Protein AF-A2SNB6-F1 (afdb_monomer_lite)

pLDDT: mean 83.66, std 16.93, range [36.84, 97.94]

Organism: Methylibium petroleiphilum (strain ATCC BAA-1232 / LMG 22953 / PM1) (NCBI:txid420662)

Secondary structure (DSSP, 8-state):
-------PPPPP--HHHH-GGGGSTTGGGGTTS-HHHHHHHHHHHHHHHHHHHHHHHHHHHTT-HHHHHHHHHHHHHHHHHHHHH-SSPPP----PPPS---SS-GGGGSGGGGGGGTS-HHHHHHHHHHHHHHHHHHHHHHHHHHHTT-HHHHHHHHHHHHHHHHHHHHHHHTSPPGGG---TT--

Radius of gyration: 18.9 Å; chains: 1; bounding box: 78×50×40 Å

Sequence (187 aa):
MNASIHSLPLRSSAPDVRNPLLKLASAPAFASLPEADRRQLRVLLDGVRRGAKAVADGLWRRGRVRKAAYWRACAVYAGHAARLAHPKPSPAAACALPLALSGPNPLLALPAAHLARDISPAAAAALAHLMLDLRQDAKRSSVKSWQTAKSPMASYWADVATYAGHCARFVRAGRPTAAERPARLAA

Structure (mmCIF, N/CA/C/O backbone):
data_AF-A2SNB6-F1
#
_entry.id   AF-A2SNB6-F1
#
loop_
_atom_site.group_PDB
_atom_site.id
_atom_site.type_symbol
_atom_site.label_atom_id
_atom_site.label_alt_id
_atom_site.label_comp_id
_atom_site.label_asym_id
_atom_site.label_entity_id
_atom_site.label_seq_id
_atom_site.pdbx_PDB_ins_code
_atom_site.Cartn_x
_atom_site.Cartn_y
_atom_site.Cartn_z
_atom_site.occupancy
_atom_site.B_iso_or_equiv
_atom_site.auth_seq_id
_atom_site.auth_comp_id
_atom_site.auth_asym_id
_atom_site.auth_atom_id
_atom_site.pdbx_PDB_model_num
ATOM 1 N N . MET A 1 1 ? 40.046 -36.200 1.563 1.00 38.41 1 MET A N 1
ATOM 2 C CA . MET A 1 1 ? 39.892 -34.768 1.229 1.00 38.41 1 MET A CA 1
ATOM 3 C C . MET A 1 1 ? 38.430 -34.403 1.457 1.00 38.41 1 MET A C 1
ATOM 5 O O . MET A 1 1 ? 37.611 -34.698 0.601 1.00 38.41 1 MET A O 1
ATOM 9 N N . ASN A 1 2 ? 38.081 -33.869 2.633 1.00 36.84 2 ASN A N 1
ATOM 10 C CA . ASN A 1 2 ? 36.697 -33.510 2.963 1.00 36.84 2 ASN A CA 1
ATOM 11 C C . ASN A 1 2 ? 36.507 -32.007 2.758 1.00 36.84 2 ASN A C 1
ATOM 13 O O . ASN A 1 2 ? 37.124 -31.204 3.453 1.00 36.84 2 ASN A O 1
ATOM 17 N N . ALA A 1 3 ? 35.677 -31.643 1.784 1.00 44.81 3 ALA A N 1
ATOM 18 C CA . ALA A 1 3 ? 35.281 -30.266 1.543 1.00 44.81 3 ALA A CA 1
ATOM 19 C C . ALA A 1 3 ? 34.310 -29.818 2.645 1.00 44.81 3 ALA A C 1
ATOM 21 O O . ALA A 1 3 ? 33.166 -30.269 2.709 1.00 44.81 3 ALA A O 1
ATOM 22 N N . SER A 1 4 ? 34.780 -28.934 3.523 1.00 53.34 4 SER A N 1
ATOM 23 C CA . SER A 1 4 ? 33.944 -28.214 4.478 1.00 53.34 4 SER A CA 1
ATOM 24 C C . SER A 1 4 ? 32.924 -27.366 3.719 1.00 53.34 4 SER A C 1
ATOM 26 O O . SER A 1 4 ? 33.283 -26.410 3.034 1.00 53.34 4 SER A O 1
ATOM 28 N N . ILE A 1 5 ? 31.641 -27.709 3.836 1.00 52.78 5 ILE A N 1
ATOM 29 C CA . ILE A 1 5 ? 30.543 -26.862 3.367 1.00 52.78 5 ILE A CA 1
ATOM 30 C C . ILE A 1 5 ? 30.575 -25.588 4.213 1.00 52.78 5 ILE A C 1
ATOM 32 O O . ILE A 1 5 ? 30.277 -25.617 5.407 1.00 52.78 5 ILE A O 1
ATOM 36 N N . HIS A 1 6 ? 30.975 -24.476 3.598 1.00 51.56 6 HIS A N 1
ATOM 37 C CA . HIS A 1 6 ? 30.906 -23.156 4.208 1.00 51.56 6 HIS A CA 1
ATOM 38 C C . HIS A 1 6 ? 29.488 -22.901 4.728 1.00 51.56 6 HIS A C 1
ATOM 40 O O . HIS A 1 6 ? 28.503 -23.015 3.995 1.00 51.56 6 HIS A O 1
ATOM 46 N N . SER A 1 7 ? 29.404 -22.546 6.006 1.00 55.16 7 SER A N 1
ATOM 47 C CA . SER A 1 7 ? 28.211 -22.022 6.653 1.00 55.16 7 SER A CA 1
ATOM 48 C C . SER A 1 7 ? 27.655 -20.859 5.829 1.00 55.16 7 SER A C 1
ATOM 50 O O . SER A 1 7 ? 28.218 -19.765 5.797 1.00 55.16 7 SER A O 1
ATOM 52 N N . LEU A 1 8 ? 26.542 -21.087 5.127 1.00 58.19 8 LEU A N 1
ATOM 53 C CA . LEU A 1 8 ? 25.804 -19.998 4.494 1.00 58.19 8 LEU A CA 1
ATOM 54 C C . LEU A 1 8 ? 25.400 -19.009 5.600 1.00 58.19 8 LEU A C 1
ATOM 56 O O . LEU A 1 8 ? 24.856 -19.449 6.618 1.00 58.19 8 LEU A O 1
ATOM 60 N N . PRO A 1 9 ? 25.650 -17.696 5.441 1.00 54.69 9 PRO A N 1
ATOM 61 C CA . PRO A 1 9 ? 25.284 -16.724 6.458 1.00 54.69 9 PRO A CA 1
ATOM 62 C C . PRO A 1 9 ? 23.786 -16.841 6.743 1.00 54.69 9 PRO A C 1
ATOM 64 O O . PRO A 1 9 ? 22.964 -16.829 5.819 1.00 54.69 9 PRO A O 1
ATOM 67 N N . LEU A 1 10 ? 23.438 -16.978 8.028 1.00 54.41 10 LEU A N 1
ATOM 68 C CA . LEU A 1 10 ? 22.055 -16.948 8.495 1.00 54.41 10 LEU A CA 1
ATOM 69 C C . LEU A 1 10 ? 21.381 -15.729 7.850 1.00 54.41 10 LEU A C 1
ATOM 71 O O . LEU A 1 10 ? 21.836 -14.598 8.036 1.00 54.41 10 LEU A O 1
ATOM 75 N N . ARG A 1 11 ? 20.319 -15.939 7.060 1.00 53.06 11 ARG A N 1
ATOM 76 C CA . ARG A 1 11 ? 19.531 -14.823 6.515 1.00 53.06 11 ARG A CA 1
ATOM 77 C C . ARG A 1 11 ? 19.152 -13.918 7.686 1.00 53.06 11 ARG A C 1
ATOM 79 O O . ARG A 1 11 ? 18.537 -14.405 8.634 1.00 53.06 11 ARG A O 1
ATOM 86 N N . SER A 1 12 ? 19.530 -12.640 7.612 1.00 53.97 12 SER A N 1
ATOM 87 C CA . SER A 1 12 ? 19.285 -11.670 8.683 1.00 53.97 12 SER A CA 1
ATOM 88 C C . SER A 1 12 ? 17.840 -11.774 9.184 1.00 53.97 12 SER A C 1
ATOM 90 O O . SER A 1 12 ? 16.882 -11.666 8.414 1.00 53.97 12 SER A O 1
ATOM 92 N N . SER A 1 13 ? 17.694 -12.056 10.478 1.00 58.91 13 SER A N 1
ATOM 93 C CA . SER A 1 13 ? 16.413 -12.241 11.163 1.00 58.91 13 SER A CA 1
ATOM 94 C C . SER A 1 13 ? 15.818 -10.925 11.669 1.00 58.91 13 SER A C 1
ATOM 96 O O . SER A 1 13 ? 14.755 -10.953 12.294 1.00 58.91 13 SER A O 1
ATOM 98 N N . ALA A 1 14 ? 16.472 -9.793 11.385 1.00 60.75 14 ALA A N 1
ATOM 99 C CA . ALA A 1 14 ? 16.091 -8.493 11.909 1.00 60.75 14 ALA A CA 1
ATOM 100 C C . ALA A 1 14 ? 14.632 -8.136 11.525 1.00 60.75 14 ALA A C 1
ATOM 102 O O . ALA A 1 14 ? 14.209 -8.365 10.381 1.00 60.75 14 ALA A O 1
ATOM 103 N N . PRO A 1 15 ? 13.818 -7.613 12.463 1.00 63.31 15 PRO A N 1
ATOM 104 C CA . PRO A 1 15 ? 12.400 -7.337 12.221 1.00 63.31 15 PRO A CA 1
ATOM 105 C C . PRO A 1 15 ? 12.139 -6.407 11.030 1.00 63.31 15 PRO A C 1
ATOM 107 O O . PRO A 1 15 ? 11.189 -6.614 10.274 1.00 63.31 15 PRO A O 1
ATOM 110 N N . ASP A 1 16 ? 13.009 -5.423 10.821 1.00 70.88 16 ASP A N 1
ATOM 111 C CA . ASP A 1 16 ? 12.964 -4.447 9.731 1.00 70.88 16 ASP A CA 1
ATOM 112 C C . ASP A 1 16 ? 13.332 -5.055 8.366 1.00 70.88 16 ASP A C 1
ATOM 114 O O . ASP A 1 16 ? 12.834 -4.612 7.330 1.00 70.88 16 ASP A O 1
ATOM 118 N N . VAL A 1 17 ? 14.147 -6.114 8.354 1.00 76.88 17 VAL A N 1
ATOM 119 C CA . VAL A 1 17 ? 14.425 -6.921 7.155 1.00 76.88 17 VAL A CA 1
ATOM 120 C C . VAL A 1 17 ? 13.186 -7.732 6.762 1.00 76.88 17 VAL A C 1
ATOM 122 O O . VAL A 1 17 ? 12.884 -7.879 5.578 1.00 76.88 17 VAL A O 1
ATOM 125 N N . ARG A 1 18 ? 12.410 -8.214 7.744 1.00 78.88 18 ARG A N 1
ATOM 126 C CA . ARG A 1 18 ? 11.147 -8.945 7.507 1.00 78.88 18 ARG A CA 1
ATOM 127 C C . ARG A 1 18 ? 9.974 -8.022 7.172 1.00 78.88 18 ARG A C 1
ATOM 129 O O . ARG A 1 18 ? 9.040 -8.436 6.475 1.00 78.88 18 ARG A O 1
ATOM 136 N N . ASN A 1 19 ? 9.985 -6.791 7.676 1.00 89.38 19 ASN A N 1
ATOM 137 C CA . ASN A 1 19 ? 8.983 -5.781 7.381 1.00 89.38 19 ASN A CA 1
ATOM 138 C C . ASN A 1 19 ? 9.627 -4.406 7.135 1.00 89.38 19 ASN A C 1
ATOM 140 O O . ASN A 1 19 ? 9.818 -3.653 8.091 1.00 89.38 19 ASN A O 1
ATOM 144 N N . PRO A 1 20 ? 9.883 -4.029 5.867 1.00 91.56 20 PRO A N 1
ATOM 145 C CA . PRO A 1 20 ? 10.554 -2.771 5.551 1.00 91.56 20 PRO A CA 1
ATOM 146 C C . PRO A 1 20 ? 9.742 -1.539 5.966 1.00 91.56 20 PRO A C 1
ATOM 148 O O . PRO A 1 20 ? 10.308 -0.461 6.113 1.00 91.56 20 PRO A O 1
ATOM 151 N N . LEU A 1 21 ? 8.433 -1.684 6.204 1.00 94.50 21 LEU A N 1
ATOM 152 C CA . LEU A 1 21 ? 7.591 -0.578 6.658 1.00 94.50 21 LEU A CA 1
ATOM 153 C C . LEU A 1 21 ? 7.928 -0.110 8.073 1.00 94.50 21 LEU A C 1
ATOM 155 O O . LEU A 1 21 ? 7.619 1.026 8.397 1.00 94.50 21 LEU A O 1
ATOM 159 N N . LEU A 1 22 ? 8.595 -0.935 8.890 1.00 93.81 22 LEU A N 1
ATOM 160 C CA . LEU A 1 22 ? 9.043 -0.538 10.231 1.00 93.81 22 LEU A CA 1
ATOM 161 C C . LEU A 1 22 ? 10.079 0.597 10.207 1.00 93.81 22 LEU A C 1
ATOM 163 O O . LEU A 1 22 ? 10.277 1.248 11.224 1.00 93.81 22 LEU A O 1
ATOM 167 N N . LYS A 1 23 ? 10.725 0.846 9.060 1.00 92.38 23 LYS A N 1
ATOM 168 C CA . LYS A 1 23 ? 11.706 1.930 8.881 1.00 92.38 23 LYS A CA 1
ATOM 169 C C . LYS A 1 23 ? 11.060 3.291 8.624 1.00 92.38 23 LYS A C 1
ATOM 171 O O . LYS A 1 23 ? 11.760 4.298 8.596 1.00 92.38 23 LYS A O 1
ATOM 176 N N . LEU A 1 24 ? 9.755 3.322 8.359 1.00 94.88 24 LEU A N 1
ATOM 177 C CA . LEU A 1 24 ? 9.045 4.551 8.026 1.00 94.88 24 LEU A CA 1
ATOM 178 C C . LEU A 1 24 ? 8.714 5.331 9.300 1.00 94.88 24 LEU A C 1
ATOM 180 O O . LEU A 1 24 ? 8.298 4.745 10.298 1.00 94.88 24 LEU A O 1
ATOM 184 N N . ALA A 1 25 ? 8.840 6.657 9.239 1.00 94.38 25 ALA A N 1
ATOM 185 C CA . ALA A 1 25 ? 8.607 7.546 10.379 1.00 94.38 25 ALA A CA 1
ATOM 186 C C . ALA A 1 25 ? 7.178 7.440 10.944 1.00 94.38 25 ALA A C 1
ATOM 188 O O . ALA A 1 25 ? 6.973 7.575 12.144 1.00 94.38 25 ALA A O 1
ATOM 189 N N . SER A 1 26 ? 6.195 7.149 10.092 1.00 94.19 26 SER A N 1
ATOM 190 C CA . SER A 1 26 ? 4.792 6.929 10.470 1.00 94.19 26 SER A CA 1
ATOM 191 C C . SER A 1 26 ? 4.476 5.538 11.030 1.00 94.19 26 SER A C 1
ATOM 193 O O . SER A 1 26 ? 3.364 5.325 11.513 1.00 94.19 26 SER A O 1
ATOM 195 N N . ALA A 1 27 ? 5.407 4.578 11.001 1.00 94.31 27 ALA A N 1
ATOM 196 C CA . ALA A 1 27 ? 5.150 3.224 11.494 1.00 94.31 27 ALA A CA 1
ATOM 197 C C . ALA A 1 27 ? 4.738 3.158 12.982 1.00 94.31 27 ALA A C 1
ATOM 199 O O . ALA A 1 27 ? 3.793 2.422 13.284 1.00 94.31 27 ALA A O 1
ATOM 200 N N . PRO A 1 28 ? 5.345 3.936 13.907 1.00 94.75 28 PRO A N 1
ATOM 201 C CA . PRO A 1 28 ? 4.962 3.933 15.320 1.00 94.75 28 PRO A CA 1
ATOM 202 C C . PRO A 1 28 ? 3.507 4.342 15.576 1.00 94.75 28 PRO A C 1
ATOM 204 O O . PRO A 1 28 ? 2.918 3.881 16.550 1.00 94.75 28 PRO A O 1
ATOM 207 N N . ALA A 1 29 ? 2.887 5.129 14.686 1.00 93.56 29 ALA A N 1
ATOM 208 C CA . ALA A 1 29 ? 1.505 5.589 14.851 1.00 93.56 29 ALA A CA 1
ATOM 209 C C . ALA A 1 29 ? 0.493 4.434 14.935 1.00 93.56 29 ALA A C 1
ATOM 211 O O . ALA A 1 29 ? -0.570 4.583 15.532 1.00 93.56 29 ALA A O 1
ATOM 212 N N . PHE A 1 30 ? 0.823 3.266 14.373 1.00 94.56 30 PHE A N 1
ATOM 213 C CA . PHE A 1 30 ? -0.032 2.087 14.468 1.00 94.56 30 PHE A CA 1
ATOM 214 C C . PHE A 1 30 ? -0.099 1.539 15.891 1.00 94.56 30 PHE A C 1
ATOM 216 O O . PHE A 1 30 ? -1.159 1.072 16.286 1.00 94.56 30 PHE A O 1
ATOM 223 N N . ALA A 1 31 ? 0.980 1.624 16.674 1.00 92.06 31 ALA A N 1
ATOM 224 C CA . ALA A 1 31 ? 0.989 1.142 18.056 1.00 92.06 31 ALA A CA 1
ATOM 225 C C . ALA A 1 31 ? 0.028 1.939 18.957 1.00 92.06 31 ALA A C 1
ATOM 227 O O . ALA A 1 31 ? -0.503 1.391 19.918 1.00 92.06 31 ALA A O 1
ATOM 228 N N . SER A 1 32 ? -0.234 3.201 18.610 1.00 93.38 32 SER A N 1
ATOM 229 C CA . SER A 1 32 ? -1.163 4.086 19.320 1.00 93.38 32 SER A CA 1
ATOM 230 C C . SER A 1 32 ? -2.632 3.884 18.935 1.00 93.38 32 SER A C 1
ATOM 232 O O . SER A 1 32 ? -3.508 4.480 19.558 1.00 93.38 32 SER A O 1
ATOM 234 N N . LEU A 1 33 ? -2.929 3.073 17.914 1.00 95.44 33 LEU A N 1
ATOM 235 C CA . LEU A 1 33 ? -4.306 2.800 17.509 1.00 95.44 33 LEU A CA 1
ATOM 236 C C . LEU A 1 33 ? -4.991 1.820 18.479 1.00 95.44 33 LEU A C 1
ATOM 238 O O . LEU A 1 33 ? -4.360 0.841 18.911 1.00 95.44 33 LEU A O 1
ATOM 242 N N . PRO A 1 34 ? -6.303 1.999 18.737 1.00 96.44 34 PRO A N 1
ATOM 243 C CA . PRO A 1 34 ? -7.108 1.012 19.445 1.00 96.44 34 PRO A CA 1
ATOM 244 C C . PRO A 1 34 ? -6.956 -0.392 18.845 1.00 96.44 34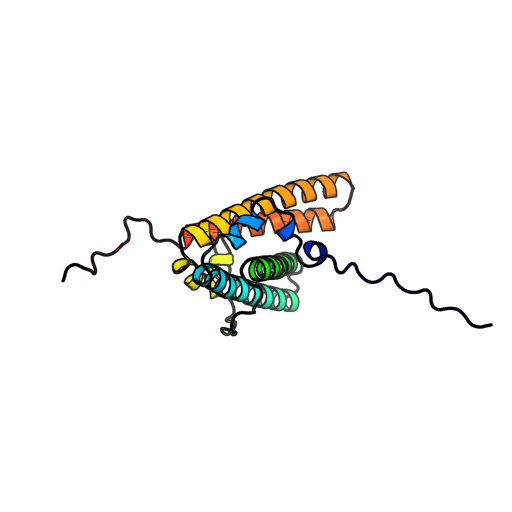 PRO A C 1
ATOM 246 O O . PRO A 1 34 ? -6.828 -0.568 17.632 1.00 96.44 34 PRO A O 1
ATOM 249 N N . GLU A 1 35 ? -7.002 -1.422 19.691 1.00 94.38 35 GLU A N 1
ATOM 250 C CA . GLU A 1 35 ? -6.882 -2.824 19.258 1.00 94.38 35 GLU A CA 1
ATOM 251 C C . GLU A 1 35 ? -7.935 -3.193 18.194 1.00 94.38 35 GLU A C 1
ATOM 253 O O . GLU A 1 35 ? -7.618 -3.883 17.222 1.00 94.38 35 GLU A O 1
ATOM 258 N N . ALA A 1 36 ? -9.168 -2.697 18.341 1.00 92.88 36 ALA A N 1
AT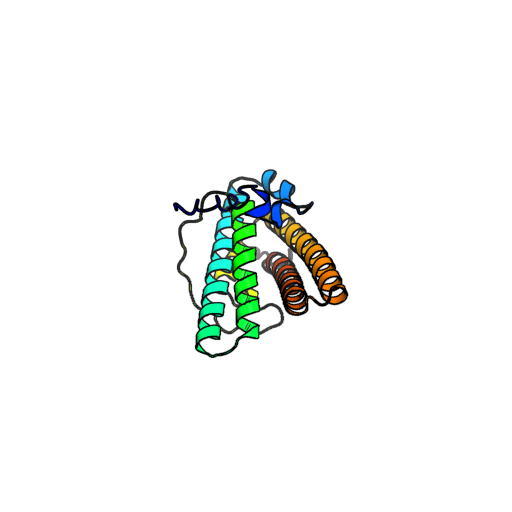OM 259 C CA . ALA A 1 36 ? -10.242 -2.898 17.368 1.00 92.88 36 ALA A CA 1
ATOM 260 C C . ALA A 1 36 ? -9.880 -2.321 15.986 1.00 92.88 36 ALA A C 1
ATOM 262 O O . ALA A 1 36 ? -9.960 -3.030 14.982 1.00 92.88 36 ALA A O 1
ATOM 263 N N . ASP A 1 37 ? -9.373 -1.088 15.948 1.00 94.50 37 ASP A N 1
ATOM 264 C CA . ASP A 1 37 ? -8.934 -0.402 14.728 1.00 94.50 37 ASP A CA 1
ATOM 265 C C . ASP A 1 37 ? -7.775 -1.137 14.047 1.00 94.50 37 ASP A C 1
ATOM 267 O O . ASP A 1 37 ? -7.781 -1.365 12.833 1.00 94.50 37 ASP A O 1
ATOM 271 N N . ARG A 1 38 ? -6.789 -1.580 14.836 1.00 95.56 38 ARG A N 1
ATOM 272 C CA . ARG A 1 38 ? -5.664 -2.388 14.350 1.00 95.56 38 ARG A CA 1
ATOM 273 C C . ARG A 1 38 ? -6.129 -3.693 13.707 1.00 95.56 38 ARG A C 1
ATOM 275 O O . ARG A 1 38 ? -5.639 -4.069 12.637 1.00 95.56 38 ARG A O 1
ATOM 282 N N . ARG A 1 39 ? -7.102 -4.377 14.314 1.00 93.62 39 ARG A N 1
ATOM 283 C CA . ARG A 1 39 ? -7.702 -5.601 13.757 1.00 93.62 39 ARG A CA 1
ATOM 284 C C . ARG A 1 39 ? -8.513 -5.332 12.502 1.00 93.62 39 ARG A C 1
ATOM 286 O O . ARG A 1 39 ? -8.442 -6.115 11.558 1.00 93.62 39 ARG A O 1
ATOM 293 N N . GLN A 1 40 ? -9.240 -4.227 12.452 1.00 92.12 40 GLN A N 1
ATOM 294 C CA . GLN A 1 40 ? -10.013 -3.868 11.274 1.00 92.12 40 GLN A CA 1
ATOM 295 C C . GLN A 1 40 ? -9.107 -3.542 10.080 1.00 92.12 40 GLN A C 1
ATOM 297 O O . GLN A 1 40 ? -9.310 -4.069 8.982 1.00 92.12 40 GLN A O 1
ATOM 302 N N . LEU A 1 41 ? -8.031 -2.779 10.306 1.00 93.62 41 LEU A N 1
ATOM 303 C CA . LEU A 1 41 ? -6.989 -2.556 9.300 1.00 93.62 41 LEU A CA 1
ATOM 304 C C . LEU A 1 41 ? -6.360 -3.871 8.845 1.00 93.62 41 LEU A C 1
ATOM 306 O O . LEU A 1 41 ? -6.130 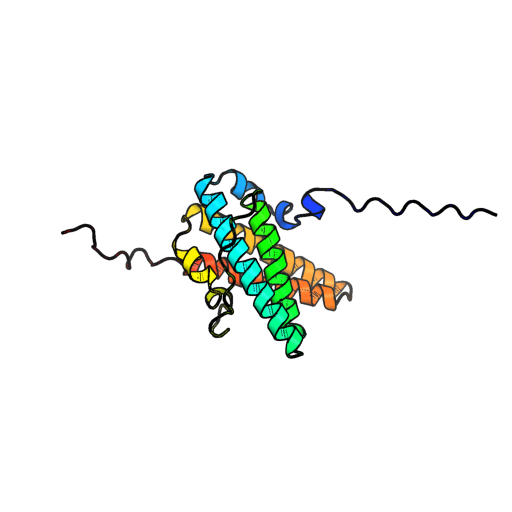-4.064 7.651 1.00 93.62 41 LEU A O 1
ATOM 310 N N . ARG A 1 42 ? -6.118 -4.803 9.771 1.00 94.31 42 ARG A N 1
ATOM 311 C CA . ARG A 1 42 ? -5.601 -6.131 9.437 1.00 94.31 42 ARG A CA 1
ATOM 312 C C . ARG A 1 42 ? -6.518 -6.881 8.477 1.00 94.31 42 ARG A C 1
ATOM 314 O O . ARG A 1 42 ? -6.021 -7.420 7.490 1.00 94.31 42 ARG A O 1
ATOM 321 N N . VAL A 1 43 ? -7.823 -6.911 8.750 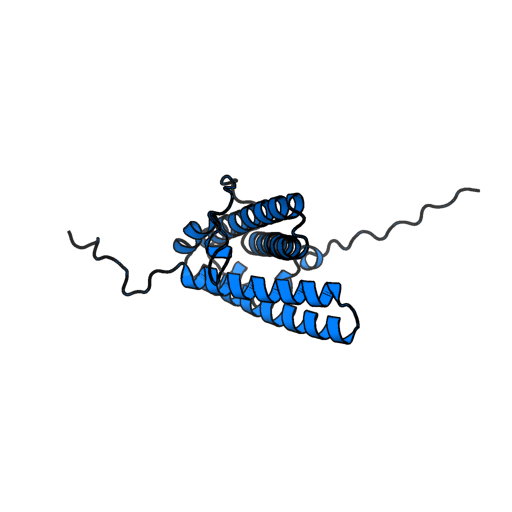1.00 92.19 43 VAL A N 1
ATOM 322 C CA . VAL A 1 43 ? -8.830 -7.569 7.899 1.00 92.19 43 VAL A CA 1
ATOM 323 C C . VAL A 1 43 ? -8.833 -6.944 6.501 1.00 92.19 43 VAL A C 1
ATOM 325 O O . VAL A 1 43 ? -8.698 -7.662 5.507 1.00 92.19 43 VAL A O 1
ATOM 328 N N . LEU A 1 44 ? -8.904 -5.610 6.422 1.00 91.94 44 LEU A N 1
ATOM 329 C CA . LEU A 1 44 ? -8.874 -4.862 5.164 1.00 91.94 44 LEU A CA 1
ATOM 330 C C . LEU A 1 44 ? -7.611 -5.176 4.347 1.00 91.94 44 LEU A C 1
ATOM 332 O O . LEU A 1 44 ? -7.697 -5.543 3.174 1.00 91.94 44 LEU A O 1
ATOM 336 N N . LEU A 1 45 ? -6.433 -5.056 4.961 1.00 94.00 45 LEU A N 1
ATOM 337 C CA . LEU A 1 45 ? -5.144 -5.219 4.287 1.00 94.00 45 LEU A CA 1
ATOM 338 C C . LEU A 1 45 ? -4.884 -6.671 3.868 1.00 94.00 45 LEU A C 1
ATOM 340 O O . LEU A 1 45 ? -4.326 -6.907 2.795 1.00 94.00 45 LEU A O 1
ATOM 344 N N . ASP A 1 46 ? -5.330 -7.653 4.656 1.00 92.81 46 ASP A N 1
ATOM 345 C CA . ASP A 1 46 ? -5.309 -9.061 4.249 1.00 92.81 46 ASP A CA 1
ATOM 346 C C . ASP A 1 46 ? -6.259 -9.315 3.061 1.00 92.81 46 ASP A C 1
ATOM 348 O O . ASP A 1 46 ? -5.908 -10.066 2.145 1.00 92.81 46 ASP A O 1
ATOM 352 N N . GLY A 1 47 ? -7.422 -8.655 3.025 1.00 90.44 47 GLY A N 1
ATOM 353 C CA . GLY A 1 47 ? -8.336 -8.669 1.882 1.00 90.44 47 GLY A CA 1
ATOM 354 C C . GLY A 1 47 ? -7.701 -8.089 0.613 1.00 90.44 47 GLY A C 1
ATOM 355 O O . GLY A 1 47 ? -7.699 -8.744 -0.432 1.00 90.44 47 GLY A O 1
ATOM 356 N N . VAL A 1 48 ? -7.079 -6.907 0.713 1.00 91.25 48 VAL A N 1
ATOM 357 C CA . VAL A 1 48 ? -6.334 -6.274 -0.392 1.00 91.25 48 VAL A CA 1
ATOM 358 C C . VAL A 1 48 ? -5.195 -7.176 -0.862 1.00 91.25 48 VAL A C 1
ATOM 360 O O . VAL A 1 48 ? -5.050 -7.403 -2.062 1.00 91.25 48 VAL A O 1
ATOM 363 N N . ARG A 1 49 ? -4.418 -7.755 0.063 1.00 93.25 49 ARG A N 1
ATOM 364 C CA . ARG A 1 49 ? -3.335 -8.695 -0.254 1.00 93.25 49 ARG A CA 1
ATOM 365 C C . ARG A 1 49 ? -3.835 -9.888 -1.065 1.00 93.25 49 ARG A C 1
ATOM 367 O O . ARG A 1 49 ? -3.201 -10.248 -2.059 1.00 93.25 49 ARG A O 1
ATOM 374 N N . ARG A 1 50 ? -4.925 -10.530 -0.630 1.00 90.69 50 ARG A N 1
ATOM 375 C CA . ARG A 1 50 ? -5.493 -11.700 -1.318 1.00 90.69 50 ARG A CA 1
ATOM 376 C C . ARG A 1 50 ? -6.012 -11.322 -2.703 1.00 90.69 50 ARG A C 1
ATOM 378 O O . ARG A 1 50 ? -5.604 -11.952 -3.676 1.00 90.69 50 ARG A O 1
ATOM 385 N N . GLY A 1 51 ? -6.805 -10.254 -2.800 1.00 90.25 51 GLY A N 1
ATOM 386 C CA . GLY A 1 51 ? -7.333 -9.762 -4.074 1.00 90.25 51 GLY A CA 1
ATOM 387 C C . GLY A 1 51 ? -6.222 -9.402 -5.062 1.00 90.25 51 GLY A C 1
ATOM 388 O O . GLY A 1 51 ? -6.208 -9.891 -6.190 1.00 90.25 51 GLY A O 1
ATOM 389 N N . ALA A 1 52 ? -5.225 -8.638 -4.615 1.00 91.81 52 ALA A N 1
ATOM 390 C CA . ALA A 1 52 ? -4.066 -8.276 -5.426 1.00 91.81 52 ALA A CA 1
ATOM 391 C C . ALA A 1 52 ? -3.273 -9.506 -5.896 1.00 91.81 52 ALA A C 1
ATOM 393 O O . ALA A 1 52 ? -2.869 -9.576 -7.057 1.00 91.81 52 ALA A O 1
ATOM 394 N N . LYS A 1 53 ? -3.089 -10.511 -5.026 1.00 92.88 53 LYS A N 1
ATOM 395 C CA . LYS A 1 53 ? -2.450 -11.774 -5.412 1.00 92.88 53 LYS A CA 1
ATOM 396 C C . LYS A 1 53 ? -3.264 -12.514 -6.478 1.00 92.88 53 LYS A C 1
ATOM 398 O O . LYS A 1 53 ? -2.676 -12.950 -7.461 1.00 92.88 53 LYS A O 1
ATOM 403 N N . ALA A 1 54 ? -4.579 -12.637 -6.310 1.00 91.62 54 ALA A N 1
ATOM 404 C CA . ALA A 1 54 ? -5.434 -13.333 -7.271 1.00 91.62 54 ALA A CA 1
ATOM 405 C C . ALA A 1 54 ? -5.409 -12.661 -8.655 1.00 91.62 54 ALA A C 1
ATOM 407 O O . ALA A 1 54 ? -5.311 -13.341 -9.679 1.00 91.62 54 ALA A O 1
ATOM 408 N N . VAL A 1 55 ? -5.414 -11.323 -8.692 1.00 90.25 55 VAL A N 1
ATOM 409 C CA . VAL A 1 55 ? -5.220 -10.552 -9.928 1.00 90.25 55 VAL A CA 1
ATOM 410 C C . VAL A 1 55 ? -3.865 -10.833 -10.553 1.00 90.25 55 VAL A C 1
ATOM 412 O O . VAL A 1 55 ? -3.786 -11.060 -11.763 1.00 90.25 55 VAL A O 1
ATOM 415 N N . ALA A 1 56 ? -2.806 -10.812 -9.741 1.00 92.69 56 ALA A N 1
ATOM 416 C CA . ALA A 1 56 ? -1.459 -11.059 -10.223 1.00 92.69 56 ALA A CA 1
ATOM 417 C C . ALA A 1 56 ? -1.364 -12.444 -10.889 1.00 92.69 56 ALA A C 1
ATOM 419 O O . ALA A 1 56 ? -0.945 -12.561 -12.038 1.00 92.69 56 ALA A O 1
ATOM 420 N N . ASP A 1 57 ? -1.857 -13.478 -10.206 1.00 92.44 57 ASP A N 1
ATOM 421 C CA . ASP A 1 57 ? -1.850 -14.854 -10.706 1.00 92.44 57 ASP A CA 1
ATOM 422 C C . ASP A 1 57 ? -2.668 -14.986 -12.011 1.00 92.44 57 ASP A C 1
ATOM 424 O O . ASP A 1 57 ? -2.257 -15.672 -12.947 1.00 92.44 57 ASP A O 1
ATOM 428 N N . GLY A 1 58 ? -3.809 -14.295 -12.117 1.00 91.06 58 GLY A N 1
ATOM 429 C CA . GLY A 1 58 ? -4.622 -14.273 -13.338 1.00 91.06 58 GLY A CA 1
ATOM 430 C C . GLY A 1 58 ? -3.937 -13.593 -14.528 1.00 91.06 58 GLY A C 1
ATOM 431 O O . GLY A 1 58 ? -4.059 -14.051 -15.662 1.00 91.06 58 GLY A O 1
ATOM 432 N N . LEU A 1 59 ? -3.196 -12.513 -14.286 1.00 91.94 59 LEU A N 1
ATOM 433 C CA . LEU A 1 59 ? -2.434 -11.802 -15.314 1.00 91.94 59 LEU A CA 1
ATOM 434 C C . LEU A 1 59 ? -1.173 -12.575 -15.743 1.00 91.94 59 LEU A C 1
ATOM 436 O O . LEU A 1 59 ? -0.824 -12.506 -16.920 1.00 91.94 59 LEU A O 1
ATOM 440 N N . TRP A 1 60 ? -0.543 -13.349 -14.847 1.00 93.00 60 TRP A N 1
ATOM 441 C CA . TRP A 1 60 ? 0.516 -14.320 -15.183 1.00 93.00 60 TRP A CA 1
ATOM 442 C C . TRP A 1 60 ? 0.053 -15.354 -16.184 1.00 93.00 60 TRP A C 1
ATOM 444 O O . TRP A 1 60 ? 0.670 -15.492 -17.237 1.00 93.00 60 TRP A O 1
ATOM 454 N N . ARG A 1 61 ? -1.086 -15.995 -15.920 1.00 93.88 61 ARG A N 1
ATOM 455 C CA . ARG A 1 61 ? -1.659 -16.982 -16.845 1.00 93.88 61 ARG A CA 1
ATOM 456 C C . ARG A 1 61 ? -1.967 -16.409 -18.233 1.00 93.88 61 ARG A C 1
ATOM 458 O O . ARG A 1 61 ? -2.014 -17.154 -19.197 1.00 93.88 61 ARG A O 1
ATOM 465 N N . ARG A 1 62 ? -2.166 -15.091 -18.339 1.00 93.44 62 ARG A N 1
ATOM 466 C CA . ARG A 1 62 ? -2.473 -14.374 -19.591 1.00 93.44 62 ARG A CA 1
ATOM 467 C C . ARG A 1 62 ? -1.250 -13.693 -20.223 1.00 93.44 62 ARG A C 1
ATOM 469 O O . ARG A 1 62 ? -1.425 -12.827 -21.075 1.00 93.44 62 ARG A O 1
ATOM 476 N N . GLY A 1 63 ? -0.034 -13.975 -19.748 1.00 93.25 63 GLY A N 1
ATOM 477 C CA . GLY A 1 63 ? 1.201 -13.379 -20.278 1.00 93.25 63 GLY A CA 1
ATOM 478 C C . GLY A 1 63 ? 1.353 -11.869 -20.033 1.00 93.25 63 GLY A C 1
ATOM 479 O O . GLY A 1 63 ? 2.195 -11.215 -20.643 1.00 93.25 63 GLY A O 1
ATOM 480 N N . ARG A 1 64 ? 0.560 -11.262 -19.137 1.00 92.62 64 ARG A N 1
ATOM 481 C CA . ARG A 1 64 ? 0.572 -9.806 -18.890 1.00 92.62 64 ARG A CA 1
ATOM 482 C C . ARG A 1 64 ? 1.621 -9.427 -17.837 1.00 92.62 64 ARG A C 1
ATOM 484 O O . ARG A 1 64 ? 1.279 -8.948 -16.752 1.00 92.62 64 ARG A O 1
ATOM 491 N N . VAL A 1 65 ? 2.898 -9.616 -18.191 1.00 91.31 65 VAL A N 1
ATOM 492 C CA . VAL A 1 65 ? 4.051 -9.627 -17.263 1.00 91.31 65 VAL A CA 1
ATOM 493 C C . VAL A 1 65 ? 4.238 -8.324 -16.453 1.00 91.31 65 VAL A C 1
ATOM 495 O O . VAL A 1 65 ? 4.427 -8.334 -15.242 1.00 91.31 65 VAL A O 1
ATOM 498 N N . ARG A 1 66 ? 4.134 -7.143 -17.064 1.00 89.94 66 ARG A N 1
ATOM 499 C CA . ARG A 1 66 ? 4.324 -5.900 -16.284 1.00 89.94 66 ARG A CA 1
ATOM 500 C C . ARG A 1 66 ? 3.185 -5.641 -15.296 1.00 89.94 66 ARG A C 1
ATOM 502 O O . ARG A 1 66 ? 3.418 -5.329 -14.133 1.00 89.94 66 ARG A O 1
ATOM 509 N N . LYS A 1 67 ? 1.936 -5.840 -15.733 1.00 90.38 67 LYS A N 1
ATOM 510 C CA . LYS A 1 67 ? 0.761 -5.571 -14.889 1.00 90.38 67 LYS A CA 1
ATOM 511 C C . LYS A 1 67 ? 0.711 -6.491 -13.677 1.00 90.38 67 LYS A C 1
ATOM 513 O O . LYS A 1 67 ? 0.334 -6.038 -12.602 1.00 90.38 67 LYS A O 1
ATOM 518 N N . ALA A 1 68 ? 1.075 -7.762 -13.813 1.00 92.44 68 ALA A N 1
ATOM 519 C CA . ALA A 1 68 ? 1.053 -8.618 -12.638 1.00 92.44 68 ALA A CA 1
ATOM 520 C C . ALA A 1 68 ? 2.249 -8.446 -11.703 1.00 92.44 68 ALA A C 1
ATOM 522 O O . ALA A 1 68 ? 2.088 -8.712 -10.515 1.00 92.44 68 ALA A O 1
ATOM 523 N N . ALA A 1 69 ? 3.387 -7.916 -12.168 1.00 91.88 69 ALA A N 1
ATOM 524 C CA . ALA A 1 69 ? 4.489 -7.545 -11.280 1.00 91.88 69 ALA A CA 1
ATOM 525 C C . ALA A 1 69 ? 4.033 -6.423 -10.339 1.00 91.88 69 ALA A C 1
ATOM 527 O O . ALA A 1 69 ? 4.174 -6.545 -9.122 1.00 91.88 69 ALA A O 1
ATOM 528 N N . TYR A 1 70 ? 3.358 -5.412 -10.896 1.00 92.75 70 TYR A N 1
ATOM 529 C CA . TYR A 1 70 ? 2.691 -4.357 -10.135 1.00 92.75 70 TYR A CA 1
ATOM 530 C C . TYR A 1 70 ? 1.726 -4.928 -9.081 1.00 92.75 70 TYR A C 1
ATOM 532 O O . TYR A 1 70 ? 1.853 -4.641 -7.890 1.00 92.75 70 TYR A O 1
ATOM 540 N N . TRP A 1 71 ? 0.790 -5.796 -9.480 1.00 93.44 71 TRP A N 1
ATOM 541 C CA . TRP A 1 71 ? -0.171 -6.395 -8.542 1.00 93.44 71 TRP A CA 1
ATOM 542 C C . TRP A 1 71 ? 0.489 -7.296 -7.496 1.00 93.44 71 TRP A C 1
ATOM 544 O O . TRP A 1 71 ? 0.037 -7.366 -6.350 1.00 93.44 71 TRP A O 1
ATOM 554 N N . ARG A 1 72 ? 1.597 -7.951 -7.848 1.00 94.38 72 ARG A N 1
ATOM 555 C CA . ARG A 1 72 ? 2.386 -8.738 -6.906 1.00 94.38 72 ARG A CA 1
ATOM 556 C C . ARG A 1 72 ? 3.061 -7.849 -5.866 1.00 94.38 72 ARG A C 1
ATOM 558 O O . ARG A 1 72 ? 3.003 -8.189 -4.685 1.00 94.38 72 ARG A O 1
ATOM 565 N N . ALA A 1 73 ? 3.626 -6.712 -6.271 1.00 92.25 73 ALA A N 1
ATOM 566 C CA . ALA A 1 73 ? 4.163 -5.717 -5.346 1.00 92.25 73 ALA A CA 1
ATOM 567 C C . ALA A 1 73 ? 3.063 -5.187 -4.409 1.00 92.25 73 ALA A C 1
ATOM 569 O O . ALA A 1 73 ? 3.255 -5.171 -3.193 1.00 92.25 73 ALA A O 1
ATOM 570 N N . CYS A 1 74 ? 1.874 -4.876 -4.942 1.00 93.38 74 CYS A N 1
ATOM 571 C CA . CYS A 1 74 ? 0.714 -4.475 -4.137 1.00 93.38 74 CYS A CA 1
ATOM 572 C C . CYS A 1 74 ? 0.393 -5.518 -3.053 1.00 93.38 74 CYS A C 1
ATOM 574 O O . CYS A 1 74 ? 0.249 -5.176 -1.881 1.00 93.38 74 CYS A O 1
ATOM 576 N N . ALA A 1 75 ? 0.339 -6.804 -3.419 1.00 94.19 75 ALA A N 1
ATOM 577 C CA . ALA A 1 75 ? 0.059 -7.884 -2.473 1.00 94.19 75 ALA A CA 1
ATOM 578 C C . ALA A 1 75 ? 1.129 -8.007 -1.372 1.00 94.19 75 ALA A C 1
ATOM 580 O O . ALA A 1 75 ? 0.803 -8.258 -0.209 1.00 94.19 75 ALA A O 1
ATOM 581 N N . VAL A 1 76 ? 2.405 -7.829 -1.727 1.00 95.00 76 VAL A N 1
ATOM 582 C CA . VAL A 1 76 ? 3.529 -7.870 -0.781 1.00 95.00 76 VAL A CA 1
ATOM 583 C C . VAL A 1 76 ? 3.426 -6.727 0.230 1.00 95.00 76 VAL A C 1
ATOM 585 O O . VAL A 1 76 ? 3.409 -6.987 1.435 1.00 95.00 76 VAL A O 1
ATOM 588 N N . TYR A 1 77 ? 3.271 -5.483 -0.232 1.00 95.75 77 TYR A N 1
ATOM 589 C CA . TYR A 1 77 ? 3.191 -4.316 0.652 1.00 95.75 77 TYR A CA 1
ATOM 590 C C . TYR A 1 77 ? 1.902 -4.260 1.469 1.00 95.75 77 TYR A C 1
ATOM 592 O O . TYR A 1 77 ? 1.957 -3.888 2.639 1.00 95.75 77 TYR A O 1
ATOM 600 N N . ALA A 1 78 ? 0.769 -4.708 0.924 1.00 94.94 78 ALA A N 1
ATOM 601 C CA . ALA A 1 78 ? -0.444 -4.913 1.714 1.00 94.94 78 ALA A CA 1
ATOM 602 C C . ALA A 1 78 ? -0.199 -5.917 2.853 1.00 94.94 78 ALA A C 1
ATOM 604 O O . ALA A 1 78 ? -0.600 -5.678 3.986 1.00 94.94 78 ALA A O 1
ATOM 605 N N . GLY A 1 79 ? 0.543 -7.002 2.597 1.00 94.81 79 GLY A N 1
ATOM 606 C CA . GLY A 1 79 ? 0.928 -7.964 3.632 1.00 94.81 79 GLY A CA 1
ATOM 607 C C . GLY A 1 79 ? 1.874 -7.399 4.694 1.00 94.81 79 GLY A C 1
ATOM 608 O O . GLY A 1 79 ? 1.751 -7.743 5.869 1.00 94.81 79 GLY A O 1
ATOM 609 N N . HIS A 1 80 ? 2.814 -6.539 4.303 1.00 95.81 80 HIS A N 1
ATOM 610 C CA . HIS A 1 80 ? 3.682 -5.826 5.242 1.00 95.81 80 HIS A CA 1
ATOM 611 C C . HIS A 1 80 ? 2.892 -4.855 6.122 1.00 95.81 80 HIS A C 1
ATOM 613 O O . HIS A 1 80 ? 3.060 -4.865 7.341 1.00 95.81 80 HIS A O 1
ATOM 619 N N . ALA A 1 81 ? 1.981 -4.085 5.525 1.00 95.44 81 ALA A N 1
ATOM 620 C CA . ALA A 1 81 ? 1.109 -3.172 6.254 1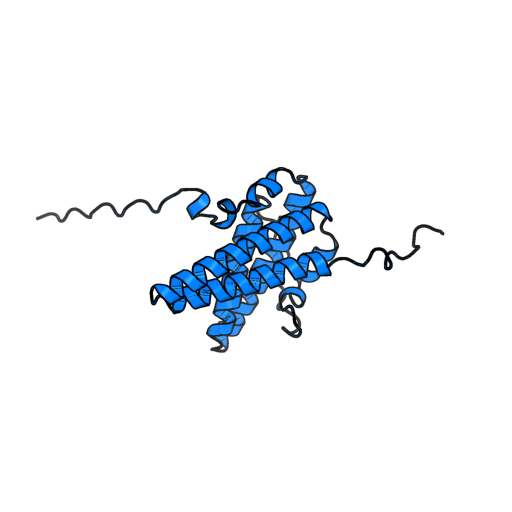.00 95.44 81 ALA A CA 1
ATOM 621 C C . ALA A 1 81 ? 0.159 -3.942 7.185 1.00 95.44 81 ALA A C 1
ATOM 623 O O . ALA A 1 81 ? -0.034 -3.543 8.326 1.00 95.44 81 ALA A O 1
ATOM 624 N N . ALA A 1 82 ? -0.369 -5.091 6.749 1.00 95.00 82 ALA A N 1
ATOM 625 C CA . ALA A 1 82 ? -1.221 -5.948 7.573 1.00 95.00 82 ALA A CA 1
ATOM 626 C C . ALA A 1 82 ? -0.487 -6.434 8.833 1.00 95.00 82 ALA A C 1
ATOM 628 O O . ALA A 1 82 ? -1.049 -6.412 9.924 1.00 95.00 82 ALA A O 1
ATOM 629 N N . ARG A 1 83 ? 0.780 -6.853 8.696 1.00 94.44 83 ARG A N 1
ATOM 630 C CA . ARG A 1 83 ? 1.621 -7.269 9.834 1.00 94.44 83 ARG A CA 1
ATOM 631 C C . ARG A 1 83 ? 1.994 -6.113 10.753 1.00 94.44 83 ARG A C 1
ATOM 633 O O . ARG A 1 83 ? 2.100 -6.335 11.951 1.00 94.44 83 ARG A O 1
ATOM 640 N N . LEU A 1 84 ? 2.194 -4.920 10.195 1.00 95.12 84 LEU A N 1
ATOM 641 C CA . LEU A 1 84 ? 2.418 -3.711 10.982 1.00 95.12 84 LEU A CA 1
ATOM 642 C C . LEU A 1 84 ? 1.167 -3.344 11.792 1.00 95.12 84 LEU A C 1
ATOM 644 O O . LEU A 1 84 ? 1.279 -3.013 12.964 1.00 95.12 84 LEU A O 1
ATOM 648 N N . ALA A 1 85 ? -0.015 -3.448 11.180 1.00 94.31 85 ALA A N 1
ATOM 649 C CA . ALA A 1 85 ? -1.274 -3.136 11.839 1.00 94.31 85 ALA A CA 1
ATOM 650 C C . ALA A 1 85 ? -1.597 -4.111 12.968 1.00 94.31 85 ALA A C 1
ATOM 652 O O . ALA A 1 85 ? -1.968 -3.689 14.057 1.00 94.31 85 ALA A O 1
ATOM 653 N N . HIS A 1 86 ? -1.449 -5.414 12.728 1.00 93.94 86 HIS A N 1
ATOM 654 C CA . HIS A 1 86 ? -1.709 -6.418 13.749 1.00 93.94 86 HIS A CA 1
ATOM 655 C C . HIS A 1 86 ? -0.903 -7.704 13.488 1.00 93.94 86 HIS A C 1
ATOM 657 O O . HIS A 1 86 ? -0.882 -8.201 12.351 1.00 93.94 86 HIS A O 1
ATOM 663 N N . PRO A 1 87 ? -0.269 -8.302 14.517 1.00 89.50 87 PRO A N 1
ATOM 664 C CA . PRO A 1 87 ? 0.573 -9.484 14.338 1.00 89.50 87 PRO A CA 1
ATOM 665 C C . PRO A 1 87 ? -0.246 -10.733 13.988 1.00 89.50 87 PRO A C 1
ATOM 667 O O . PRO A 1 87 ? 0.149 -11.506 13.111 1.00 89.50 87 PRO A O 1
ATOM 670 N N . LYS A 1 88 ? -1.414 -10.918 14.623 1.00 88.06 88 LYS A N 1
ATOM 671 C CA . LYS A 1 88 ? -2.281 -12.078 14.372 1.00 88.06 88 LYS A CA 1
ATOM 672 C C . LYS A 1 88 ? -2.958 -11.943 13.003 1.00 88.06 88 LYS A C 1
ATOM 674 O O . LYS A 1 88 ? -3.524 -10.877 12.735 1.00 88.06 88 LYS A O 1
ATOM 679 N N . PRO A 1 89 ? -2.932 -12.986 12.154 1.00 83.00 89 PRO A N 1
ATOM 680 C CA . PRO A 1 89 ? -3.672 -12.983 10.902 1.00 83.00 89 PRO A CA 1
ATOM 681 C C . PRO A 1 89 ? -5.177 -12.869 11.149 1.00 83.00 89 PRO A C 1
ATOM 683 O O . PRO A 1 89 ? -5.699 -13.388 12.136 1.00 83.00 89 PRO A O 1
ATOM 686 N N . SER A 1 90 ? -5.863 -12.183 10.237 1.00 79.69 90 SER A N 1
ATOM 687 C CA . SER A 1 90 ? -7.322 -12.133 10.233 1.00 79.69 90 SER A CA 1
ATOM 688 C C . SER A 1 90 ? -7.886 -13.487 9.773 1.00 79.69 90 SER A C 1
ATOM 690 O O . SER A 1 90 ? -7.302 -14.096 8.865 1.00 79.69 90 SER A O 1
ATOM 692 N N . PRO A 1 91 ? -8.996 -13.975 10.367 1.00 71.44 91 PRO A N 1
ATOM 693 C CA . PRO A 1 91 ? -9.705 -15.133 9.836 1.00 71.44 91 PRO A CA 1
ATOM 694 C C . PRO A 1 91 ? -10.096 -14.858 8.380 1.00 71.44 91 PRO A C 1
ATOM 696 O O . PRO A 1 91 ? -10.529 -13.763 8.018 1.00 71.44 91 PRO A O 1
ATOM 699 N N . ALA A 1 92 ? -9.837 -15.828 7.510 1.00 59.84 92 ALA A N 1
ATOM 700 C CA . ALA A 1 92 ? -9.882 -15.623 6.072 1.00 59.84 92 ALA A CA 1
ATOM 701 C C . ALA A 1 92 ? -11.314 -15.350 5.578 1.00 59.84 92 ALA A C 1
ATOM 703 O O . ALA A 1 92 ? -12.128 -16.260 5.510 1.00 59.84 92 ALA A O 1
ATOM 704 N N . ALA A 1 93 ? -11.599 -14.123 5.137 1.00 57.12 93 ALA A N 1
ATOM 705 C CA . ALA A 1 93 ? -12.692 -13.888 4.195 1.00 57.12 93 ALA A CA 1
ATOM 706 C C . ALA A 1 93 ? -12.259 -14.357 2.795 1.00 57.12 93 ALA A C 1
ATOM 708 O O . ALA A 1 93 ? -11.135 -14.052 2.357 1.00 57.12 93 ALA A O 1
ATOM 709 N N . ALA A 1 94 ? -13.136 -15.103 2.118 1.00 54.97 94 ALA A N 1
ATOM 710 C CA . ALA A 1 94 ? -12.901 -15.678 0.799 1.00 54.97 94 ALA A CA 1
ATOM 711 C C . ALA A 1 94 ? -12.446 -14.622 -0.223 1.00 54.97 94 ALA A C 1
ATOM 713 O O . ALA A 1 94 ? -12.864 -13.464 -0.206 1.00 54.97 94 ALA A O 1
ATOM 714 N N . CYS A 1 95 ? -11.542 -15.030 -1.113 1.00 56.00 95 CYS A N 1
ATOM 715 C CA . CYS A 1 95 ? -11.020 -14.173 -2.165 1.00 56.00 95 CYS A CA 1
ATOM 716 C C . CYS A 1 95 ? -11.961 -14.230 -3.373 1.00 56.00 95 CYS A C 1
ATOM 718 O O . CYS A 1 95 ? -11.970 -15.233 -4.080 1.00 56.00 95 CYS A O 1
ATOM 720 N N . ALA A 1 96 ? -12.714 -13.164 -3.641 1.00 59.91 96 ALA A N 1
ATOM 721 C CA . ALA A 1 96 ? -13.372 -13.002 -4.935 1.00 59.91 96 ALA A CA 1
ATOM 722 C C . ALA A 1 96 ? -12.406 -12.345 -5.942 1.00 59.91 96 ALA A C 1
ATOM 724 O O . ALA A 1 96 ? -11.539 -11.543 -5.573 1.00 59.91 96 ALA A O 1
ATOM 725 N N . LEU A 1 97 ? -12.516 -12.715 -7.219 1.00 62.75 97 LEU A N 1
ATOM 726 C CA . LEU A 1 97 ? -11.826 -12.005 -8.298 1.00 62.75 97 LEU A CA 1
ATOM 727 C C . LEU A 1 97 ? -12.438 -10.601 -8.440 1.00 62.75 97 LEU A C 1
ATOM 729 O O . LEU A 1 97 ? -13.642 -10.450 -8.234 1.00 62.75 97 LEU A O 1
ATOM 733 N N . PRO A 1 98 ? -11.648 -9.565 -8.768 1.00 63.28 98 PRO A N 1
ATOM 734 C CA . PRO A 1 98 ? -12.194 -8.224 -8.898 1.00 63.28 98 PRO A CA 1
ATOM 735 C C . PRO A 1 98 ? -13.182 -8.114 -10.051 1.00 63.28 98 PRO A C 1
ATOM 737 O O . PRO A 1 98 ? -12.973 -8.664 -11.137 1.00 63.28 98 PRO A O 1
ATOM 740 N N . LEU A 1 99 ? -14.216 -7.317 -9.807 1.00 56.03 99 LEU A N 1
ATOM 741 C CA . LEU A 1 99 ? -15.217 -6.912 -10.780 1.00 56.03 99 LEU A CA 1
ATOM 742 C C . LEU A 1 99 ? -14.612 -5.777 -11.615 1.00 56.03 99 LEU A C 1
ATOM 744 O O . LEU A 1 99 ? -14.763 -4.617 -11.272 1.00 56.03 99 LEU A O 1
ATOM 748 N N . ALA A 1 100 ? -13.854 -6.133 -12.656 1.00 62.84 100 ALA A N 1
ATOM 749 C CA . ALA A 1 100 ? -13.207 -5.225 -13.614 1.00 62.84 100 ALA A CA 1
ATOM 750 C C . ALA A 1 100 ? -12.265 -4.149 -13.017 1.00 62.84 100 ALA A C 1
ATOM 752 O O . ALA A 1 100 ? -12.652 -3.220 -12.320 1.00 62.84 100 ALA A O 1
ATOM 753 N N . LEU A 1 101 ? -10.980 -4.212 -13.379 1.00 67.69 101 LEU A N 1
ATOM 754 C CA . LEU A 1 101 ? -9.990 -3.194 -13.006 1.00 67.69 101 LEU A CA 1
ATOM 755 C C . LEU A 1 101 ? -10.133 -1.950 -13.895 1.00 67.69 101 LEU A C 1
ATOM 757 O O . LEU A 1 101 ? -9.321 -1.736 -14.796 1.00 67.69 101 LEU A O 1
ATOM 761 N N . SER A 1 102 ? -11.172 -1.162 -13.650 1.00 62.78 102 SER A N 1
ATOM 762 C CA . SER A 1 102 ? -11.475 0.061 -14.393 1.00 62.78 102 SER A CA 1
ATOM 763 C C . SER A 1 102 ? -11.477 1.270 -13.457 1.00 62.78 102 SER A C 1
ATOM 765 O O . SER A 1 102 ? -11.819 1.162 -12.282 1.00 62.78 102 SER A O 1
ATOM 767 N N . GLY A 1 103 ? -11.080 2.431 -13.979 1.00 70.88 103 GLY A N 1
ATOM 768 C CA . GLY A 1 103 ? -11.046 3.694 -13.238 1.00 70.88 103 GLY A CA 1
ATOM 769 C C . GLY A 1 103 ? -9.666 4.092 -12.682 1.00 70.88 103 GLY A C 1
ATOM 770 O O . GLY A 1 103 ? -8.688 3.350 -12.802 1.00 70.88 103 GLY A O 1
ATOM 771 N N . PRO A 1 104 ? -9.565 5.292 -12.078 1.00 73.31 104 PRO A N 1
ATOM 772 C CA . PRO A 1 104 ? -8.292 5.910 -11.689 1.00 73.31 104 PRO A CA 1
ATOM 773 C C . PRO A 1 104 ? -7.636 5.281 -10.449 1.00 73.31 104 PRO A C 1
ATOM 775 O O . PRO A 1 104 ? -6.461 5.535 -10.178 1.00 73.31 104 PRO A O 1
ATOM 778 N N . ASN A 1 105 ? -8.372 4.473 -9.675 1.00 85.81 105 ASN A N 1
ATOM 779 C CA . ASN A 1 105 ? -7.825 3.714 -8.554 1.00 85.81 105 ASN A CA 1
ATOM 780 C C . ASN A 1 105 ? -8.229 2.231 -8.647 1.00 85.81 105 ASN A C 1
ATOM 782 O O . ASN A 1 105 ? -9.351 1.883 -8.279 1.00 85.81 105 ASN A O 1
ATOM 786 N N . PRO A 1 106 ? -7.317 1.339 -9.069 1.00 86.81 106 PRO A N 1
ATOM 787 C CA . PRO A 1 106 ? -7.630 -0.071 -9.275 1.00 86.81 106 PRO A CA 1
ATOM 788 C C . PRO A 1 106 ? -7.943 -0.831 -7.978 1.00 86.81 106 PRO A C 1
ATOM 790 O O . PRO A 1 106 ? -8.509 -1.920 -8.039 1.00 86.81 106 PRO A O 1
ATOM 793 N N . LEU A 1 107 ? -7.594 -0.287 -6.805 1.00 87.19 107 LEU A N 1
ATOM 794 C CA . LEU A 1 107 ? -7.908 -0.918 -5.519 1.00 87.19 107 LEU A CA 1
ATOM 795 C C . LEU A 1 107 ? -9.408 -0.880 -5.201 1.00 87.19 107 LEU A C 1
ATOM 797 O O . LEU A 1 107 ? -9.884 -1.745 -4.473 1.00 87.19 107 LEU A O 1
ATOM 801 N N . LEU A 1 108 ? -10.155 0.071 -5.775 1.00 86.06 108 LEU A N 1
ATOM 802 C CA . LEU A 1 108 ? -11.607 0.177 -5.589 1.00 86.06 108 LEU A CA 1
ATOM 803 C C . LEU A 1 108 ? -12.377 -0.984 -6.234 1.00 86.06 108 LEU A C 1
ATOM 805 O O . LEU A 1 108 ? -13.477 -1.294 -5.799 1.00 86.06 108 LEU A O 1
ATOM 809 N N . ALA A 1 109 ? -11.789 -1.646 -7.233 1.00 84.19 109 ALA A N 1
ATOM 810 C CA . ALA A 1 109 ? -12.379 -2.816 -7.882 1.00 84.19 109 ALA A CA 1
ATOM 811 C C . ALA A 1 109 ? -12.159 -4.122 -7.096 1.00 84.19 109 ALA A C 1
ATOM 813 O O . ALA A 1 109 ? -12.697 -5.171 -7.459 1.00 84.19 109 ALA A O 1
ATOM 814 N N . LEU A 1 110 ? -11.330 -4.096 -6.044 1.00 85.50 110 LEU A N 1
ATOM 815 C CA . LEU A 1 110 ? -11.119 -5.267 -5.201 1.00 85.50 110 LEU A CA 1
ATOM 816 C C . LEU A 1 110 ? -12.337 -5.488 -4.301 1.00 85.50 110 LEU A C 1
ATOM 818 O O . LEU A 1 110 ? -12.855 -4.520 -3.749 1.00 85.50 110 LEU A O 1
ATOM 822 N N . PRO A 1 111 ? -12.720 -6.747 -4.024 1.00 83.44 111 PRO A N 1
ATOM 823 C CA . PRO A 1 111 ? -13.805 -7.031 -3.093 1.00 83.44 111 PRO A CA 1
ATOM 824 C C . PRO A 1 111 ? -13.593 -6.357 -1.742 1.00 83.44 111 PRO A C 1
ATOM 826 O O . PRO A 1 111 ? -14.526 -5.782 -1.214 1.00 83.44 111 PRO A O 1
ATOM 829 N N . ALA A 1 112 ? -12.361 -6.323 -1.224 1.00 84.44 112 ALA A N 1
ATOM 830 C CA . ALA A 1 112 ? -12.025 -5.687 0.053 1.00 84.44 112 ALA A CA 1
ATOM 831 C C . ALA A 1 112 ? -12.305 -4.170 0.115 1.00 84.44 112 ALA A C 1
ATOM 833 O O . ALA A 1 112 ? -12.208 -3.591 1.193 1.00 84.44 112 ALA A O 1
ATOM 834 N N . ALA A 1 113 ? -12.654 -3.517 -0.998 1.00 84.62 113 ALA A N 1
ATOM 835 C CA . ALA A 1 113 ? -12.970 -2.095 -1.024 1.00 84.62 113 ALA A CA 1
ATOM 836 C C . ALA A 1 113 ? -14.161 -1.710 -0.139 1.00 84.62 113 ALA A C 1
ATOM 838 O O . ALA A 1 113 ? -14.144 -0.621 0.431 1.00 84.62 113 ALA A O 1
ATOM 839 N N . HIS A 1 114 ? -15.150 -2.596 0.040 1.00 83.62 114 HIS A N 1
ATOM 840 C CA . HIS A 1 114 ? -16.280 -2.315 0.935 1.00 83.62 114 HIS A CA 1
ATOM 841 C C . HIS A 1 114 ? -15.828 -2.121 2.391 1.00 83.62 114 HIS A C 1
ATOM 843 O O . HIS A 1 114 ? -16.309 -1.212 3.055 1.00 83.62 114 HIS A O 1
ATOM 849 N N . LEU A 1 115 ? -14.824 -2.882 2.843 1.00 85.94 115 LEU A N 1
ATOM 850 C CA . LEU A 1 115 ? -14.292 -2.813 4.211 1.00 85.94 115 LEU A CA 1
ATOM 851 C C . LEU A 1 115 ? -13.616 -1.471 4.523 1.00 85.94 115 LEU A C 1
ATOM 853 O O . LEU A 1 115 ? -13.469 -1.105 5.686 1.00 85.94 115 LEU A O 1
ATOM 857 N N . ALA A 1 116 ? -13.177 -0.732 3.500 1.00 85.75 116 ALA A N 1
ATOM 858 C CA . ALA A 1 116 ? -12.562 0.579 3.689 1.00 85.75 116 ALA A CA 1
ATOM 859 C C . ALA A 1 116 ? -13.571 1.657 4.115 1.00 85.75 116 ALA A C 1
ATOM 861 O O . ALA A 1 116 ? -13.148 2.737 4.522 1.00 85.75 116 ALA A O 1
ATOM 862 N N . ARG A 1 117 ? -14.879 1.380 4.022 1.00 82.81 117 ARG A N 1
ATOM 863 C CA . ARG A 1 117 ? -15.931 2.280 4.512 1.00 82.81 117 ARG A CA 1
ATOM 864 C C . ARG A 1 117 ? -16.100 2.222 6.023 1.00 82.81 117 ARG A C 1
ATOM 866 O O . ARG A 1 117 ? -16.493 3.211 6.629 1.00 82.81 117 ARG A O 1
ATOM 873 N N . ASP A 1 118 ? -15.750 1.085 6.612 1.00 85.25 118 ASP A N 1
ATOM 874 C CA . ASP A 1 118 ? -16.033 0.816 8.016 1.00 85.25 118 ASP A CA 1
ATOM 875 C C . ASP A 1 118 ? -14.868 1.215 8.933 1.00 85.25 118 ASP A C 1
ATOM 877 O O . ASP A 1 118 ? -15.048 1.280 10.148 1.00 85.25 118 ASP A O 1
ATOM 881 N N . ILE A 1 119 ? -13.659 1.433 8.392 1.00 89.19 119 ILE A N 1
ATOM 882 C CA . ILE A 1 119 ? -12.471 1.741 9.206 1.00 89.19 119 ILE A CA 1
ATOM 883 C C . ILE A 1 119 ? -12.582 3.112 9.874 1.00 89.19 119 ILE A C 1
ATOM 885 O O . ILE A 1 119 ? -13.015 4.090 9.261 1.00 89.19 119 ILE A O 1
ATOM 889 N N . SER A 1 120 ? -12.121 3.201 11.125 1.00 91.69 120 SER A N 1
ATOM 890 C CA . SER A 1 120 ? -12.168 4.452 11.882 1.00 91.69 120 SER A CA 1
ATOM 891 C C . SER A 1 120 ? -11.388 5.586 11.183 1.00 91.69 120 SER A C 1
ATOM 893 O O . SER A 1 120 ? -10.395 5.337 10.480 1.00 91.69 120 SER A O 1
ATOM 895 N N . PRO A 1 121 ? -11.772 6.863 11.388 1.00 91.00 121 PRO A N 1
ATOM 896 C CA . PRO A 1 121 ? -11.053 7.998 10.812 1.00 91.00 121 PRO A CA 1
ATOM 897 C C . PRO A 1 121 ? -9.570 8.038 11.194 1.00 91.00 121 PRO A C 1
ATOM 899 O O . PRO A 1 121 ? -8.742 8.377 10.341 1.00 91.00 121 PRO A O 1
ATOM 902 N N . ALA A 1 122 ? -9.248 7.667 12.438 1.00 92.50 122 ALA A N 1
ATOM 903 C CA . ALA A 1 122 ? -7.888 7.609 12.965 1.00 92.50 122 ALA A CA 1
ATOM 904 C C . ALA A 1 122 ? -7.076 6.489 12.297 1.00 92.50 122 ALA A C 1
ATOM 906 O O . ALA A 1 122 ? -5.978 6.738 11.799 1.00 92.50 122 ALA A O 1
ATOM 907 N N . ALA A 1 123 ? -7.647 5.287 12.188 1.00 94.12 123 ALA A N 1
ATOM 908 C CA . ALA A 1 123 ? -7.027 4.149 11.514 1.00 94.12 123 ALA A CA 1
ATOM 909 C C . ALA A 1 123 ? -6.733 4.447 10.036 1.00 94.12 123 ALA A C 1
ATOM 911 O O . ALA A 1 123 ? -5.639 4.190 9.527 1.00 94.12 123 ALA A O 1
ATOM 912 N N . ALA A 1 124 ? -7.700 5.047 9.344 1.00 94.12 124 ALA A N 1
ATOM 913 C CA . ALA A 1 124 ? -7.554 5.448 7.954 1.00 94.12 124 ALA A CA 1
ATOM 914 C C . ALA A 1 124 ? -6.524 6.576 7.770 1.00 94.12 124 ALA A C 1
ATOM 916 O O . ALA A 1 124 ? -5.789 6.564 6.783 1.00 94.12 124 ALA A O 1
ATOM 917 N N . ALA A 1 125 ? -6.436 7.532 8.703 1.00 94.06 125 ALA A N 1
ATOM 918 C CA . ALA A 1 125 ? -5.410 8.577 8.678 1.00 94.06 125 ALA A CA 1
ATOM 919 C C . ALA A 1 125 ? -4.005 7.994 8.889 1.00 94.06 125 ALA A C 1
ATOM 921 O O . ALA A 1 125 ? -3.105 8.282 8.100 1.00 94.06 125 ALA A O 1
ATOM 922 N N . ALA A 1 126 ? -3.837 7.109 9.877 1.00 95.81 126 ALA A N 1
ATOM 923 C CA . ALA A 1 126 ? -2.575 6.417 10.134 1.00 95.81 126 ALA A CA 1
ATOM 924 C C . ALA A 1 126 ? -2.108 5.614 8.908 1.00 95.81 126 ALA A C 1
ATOM 926 O O . ALA A 1 126 ? -0.957 5.733 8.481 1.00 95.81 126 ALA A O 1
ATOM 927 N N . LEU A 1 127 ? -3.013 4.859 8.273 1.00 96.31 127 LEU A N 1
ATOM 928 C CA . LEU A 1 127 ? -2.693 4.124 7.050 1.00 96.31 127 LEU A CA 1
ATOM 929 C C . LEU A 1 127 ? -2.394 5.057 5.868 1.00 96.31 127 LEU A C 1
ATOM 931 O O . LEU A 1 127 ? -1.452 4.800 5.120 1.00 96.31 127 LEU A O 1
ATOM 935 N N . ALA A 1 128 ? -3.136 6.152 5.697 1.00 96.12 128 ALA A N 1
ATOM 936 C CA . ALA A 1 128 ? -2.853 7.123 4.643 1.00 96.12 128 ALA A CA 1
ATOM 937 C C . ALA A 1 128 ? -1.468 7.765 4.813 1.00 96.12 128 ALA A C 1
ATOM 939 O O . ALA A 1 128 ? -0.729 7.856 3.834 1.00 96.12 128 ALA A O 1
ATOM 940 N N . HIS A 1 129 ? -1.095 8.161 6.034 1.00 96.62 129 HIS A N 1
ATOM 941 C CA . HIS A 1 129 ? 0.227 8.717 6.335 1.00 96.62 129 HIS A CA 1
ATOM 942 C C . HIS A 1 129 ? 1.339 7.705 6.049 1.00 96.62 129 HIS A C 1
ATOM 944 O O . HIS A 1 129 ? 2.270 8.026 5.314 1.00 96.62 129 HIS A O 1
ATOM 950 N N . LEU A 1 130 ? 1.182 6.453 6.490 1.00 97.38 130 LEU A N 1
ATOM 951 C CA . LEU A 1 130 ? 2.126 5.377 6.173 1.00 97.38 130 LEU A CA 1
ATOM 952 C C . LEU A 1 130 ? 2.329 5.182 4.674 1.00 97.38 130 LEU A C 1
ATOM 954 O O . LEU A 1 130 ? 3.452 5.019 4.197 1.00 97.38 130 LEU A O 1
ATOM 958 N N . MET A 1 131 ? 1.240 5.196 3.910 1.00 97.44 131 MET A N 1
ATOM 959 C CA . MET A 1 131 ? 1.313 5.039 2.463 1.00 97.44 131 MET A CA 1
ATOM 960 C C . MET A 1 131 ? 1.932 6.265 1.774 1.00 97.44 131 MET A C 1
ATOM 962 O O . MET A 1 131 ? 2.582 6.124 0.739 1.00 97.44 131 MET A O 1
ATOM 966 N N . LEU A 1 132 ? 1.786 7.469 2.328 1.00 97.75 132 LEU A N 1
ATOM 967 C CA . LEU A 1 132 ? 2.456 8.660 1.805 1.00 97.75 132 LEU A CA 1
ATOM 968 C C . LEU A 1 132 ? 3.960 8.654 2.106 1.00 97.75 132 LEU A C 1
ATOM 970 O O . LEU A 1 132 ? 4.740 8.951 1.198 1.00 97.75 132 LEU A O 1
ATOM 974 N N . ASP A 1 133 ? 4.371 8.230 3.299 1.00 97.62 133 ASP A N 1
ATOM 975 C CA . ASP A 1 133 ? 5.786 8.043 3.642 1.00 97.62 133 ASP A CA 1
ATOM 976 C C . ASP A 1 133 ? 6.434 6.990 2.742 1.00 97.62 133 ASP A C 1
ATOM 978 O O . ASP A 1 133 ? 7.468 7.248 2.119 1.00 97.62 133 ASP A O 1
ATOM 982 N N . LEU A 1 134 ? 5.778 5.833 2.584 1.00 97.25 134 LEU A N 1
ATOM 983 C CA . LEU A 1 134 ? 6.225 4.783 1.670 1.00 97.25 134 LEU A CA 1
ATOM 984 C C . LEU A 1 134 ? 6.343 5.308 0.237 1.00 97.25 134 LEU A C 1
ATOM 986 O O . LEU A 1 134 ? 7.295 4.980 -0.466 1.00 97.25 134 LEU A O 1
ATOM 990 N N . ARG A 1 135 ? 5.390 6.132 -0.216 1.00 97.69 135 ARG A N 1
ATOM 991 C CA . ARG A 1 135 ? 5.434 6.727 -1.555 1.00 97.69 135 ARG A CA 1
ATOM 992 C C . ARG A 1 135 ? 6.666 7.604 -1.737 1.00 97.69 135 ARG A C 1
ATOM 994 O O . ARG A 1 135 ? 7.289 7.543 -2.795 1.00 97.69 135 ARG A O 1
ATOM 1001 N N . GLN A 1 136 ? 6.991 8.443 -0.757 1.00 97.94 136 GLN A N 1
ATOM 1002 C CA . GLN A 1 136 ? 8.171 9.304 -0.826 1.00 97.94 136 GLN A CA 1
ATOM 1003 C C . GLN A 1 136 ? 9.458 8.477 -0.825 1.00 97.94 136 GLN A C 1
ATOM 1005 O O . GLN A 1 136 ? 10.339 8.711 -1.652 1.00 97.94 136 GLN A O 1
ATOM 1010 N N . ASP A 1 137 ? 9.540 7.477 0.050 1.00 97.31 137 ASP A N 1
ATOM 1011 C CA . ASP A 1 137 ? 10.701 6.599 0.148 1.00 97.31 137 ASP A CA 1
ATOM 1012 C C . ASP A 1 137 ? 10.933 5.779 -1.126 1.00 97.31 137 ASP A C 1
ATOM 1014 O O . ASP A 1 137 ? 12.036 5.749 -1.678 1.00 97.31 137 ASP A O 1
ATOM 1018 N N . ALA A 1 138 ? 9.860 5.213 -1.675 1.00 96.81 138 ALA A N 1
ATOM 1019 C CA . ALA A 1 138 ? 9.893 4.488 -2.934 1.00 96.81 138 ALA A CA 1
ATOM 1020 C C . ALA A 1 138 ? 10.283 5.401 -4.109 1.00 96.81 138 ALA A C 1
ATOM 1022 O O . ALA A 1 138 ? 11.069 4.997 -4.963 1.00 96.81 138 ALA A O 1
ATOM 1023 N N . LYS A 1 139 ? 9.825 6.661 -4.147 1.00 97.94 139 LYS A N 1
ATOM 1024 C CA . LYS A 1 139 ? 10.277 7.626 -5.167 1.00 97.94 139 LYS A CA 1
ATOM 1025 C C . LYS A 1 139 ? 11.781 7.884 -5.085 1.00 97.94 139 LYS A C 1
ATOM 1027 O O . LYS A 1 139 ? 12.455 7.805 -6.110 1.00 97.94 139 LYS A O 1
ATOM 1032 N N . ARG A 1 140 ? 12.314 8.146 -3.885 1.00 97.88 140 ARG A N 1
ATOM 1033 C CA . ARG A 1 140 ? 13.762 8.337 -3.678 1.00 97.88 140 ARG A CA 1
ATOM 1034 C C . ARG A 1 140 ? 14.547 7.097 -4.107 1.00 97.88 140 ARG A C 1
ATOM 1036 O O . ARG A 1 140 ? 15.530 7.210 -4.835 1.00 97.88 140 ARG A O 1
ATOM 1043 N N . SER A 1 141 ? 14.069 5.914 -3.726 1.00 96.69 141 SER A N 1
ATOM 1044 C CA . SER A 1 141 ? 14.678 4.633 -4.091 1.00 96.69 141 SER A CA 1
ATOM 1045 C C . SER A 1 141 ? 14.638 4.362 -5.599 1.00 96.69 141 SER A C 1
ATOM 1047 O O . SER A 1 141 ? 15.608 3.835 -6.147 1.00 96.69 141 SER A O 1
ATOM 1049 N N . SER A 1 142 ? 13.566 4.764 -6.292 1.00 97.31 142 SER A N 1
ATOM 1050 C CA . SER A 1 142 ? 13.460 4.674 -7.754 1.00 97.31 142 SER A CA 1
ATOM 1051 C C . SER A 1 142 ? 14.487 5.577 -8.438 1.00 97.31 142 SER A C 1
ATOM 1053 O O . SER A 1 142 ? 15.278 5.081 -9.236 1.00 97.31 142 SER A O 1
ATOM 1055 N N . VAL A 1 143 ? 14.565 6.859 -8.056 1.00 97.94 143 VAL A N 1
ATOM 1056 C CA . VAL A 1 143 ? 15.549 7.815 -8.605 1.00 97.94 143 VAL A CA 1
ATOM 1057 C C . VAL A 1 143 ? 16.981 7.326 -8.387 1.00 97.94 143 VAL A C 1
ATOM 1059 O O . VAL A 1 143 ? 17.752 7.240 -9.340 1.00 97.94 143 VAL A O 1
ATOM 1062 N N . LYS A 1 144 ? 17.322 6.913 -7.162 1.00 97.50 144 LYS A N 1
ATOM 1063 C CA . LYS A 1 144 ? 18.643 6.346 -6.850 1.00 97.50 144 LYS A CA 1
ATOM 1064 C C . LYS A 1 144 ? 18.951 5.101 -7.690 1.00 97.50 144 LYS A C 1
ATOM 1066 O O . LYS A 1 144 ? 20.082 4.901 -8.129 1.00 97.50 144 LYS A O 1
ATOM 1071 N N . SER A 1 145 ? 17.957 4.244 -7.917 1.00 97.50 145 SER A N 1
ATOM 1072 C CA . SER A 1 145 ? 18.126 3.039 -8.736 1.00 97.50 145 SER A CA 1
ATOM 1073 C C . SER A 1 145 ? 18.350 3.385 -10.209 1.00 97.50 145 SER A C 1
ATOM 1075 O O . SER A 1 145 ? 19.190 2.754 -10.842 1.00 97.50 145 SER A O 1
ATOM 1077 N N . TRP A 1 146 ? 17.677 4.412 -10.741 1.00 96.88 146 TRP A N 1
ATOM 1078 C CA . TRP A 1 146 ? 17.949 4.920 -12.090 1.00 96.88 146 TRP A CA 1
ATOM 1079 C C . TRP A 1 146 ? 19.376 5.455 -12.216 1.00 96.88 146 TRP A C 1
ATOM 1081 O O . TRP A 1 146 ? 20.101 5.045 -13.116 1.00 96.88 146 TRP A O 1
ATOM 1091 N N . GLN A 1 147 ? 19.809 6.287 -11.266 1.00 97.38 147 GLN A N 1
ATOM 1092 C CA . GLN A 1 147 ? 21.161 6.862 -11.238 1.00 97.38 147 GLN A CA 1
ATOM 1093 C C . GLN A 1 147 ? 22.269 5.804 -11.147 1.00 97.38 147 GLN A C 1
ATOM 1095 O O . GLN A 1 147 ? 23.383 6.035 -11.599 1.00 97.38 147 GLN A O 1
ATOM 1100 N N . THR A 1 148 ? 21.968 4.638 -10.572 1.00 96.75 148 THR A N 1
ATOM 1101 C CA . THR A 1 148 ? 22.922 3.527 -10.410 1.00 96.75 148 THR A CA 1
ATOM 1102 C C . THR A 1 148 ? 22.731 2.411 -11.440 1.00 96.75 148 THR A C 1
ATOM 1104 O O . THR A 1 148 ? 23.182 1.290 -11.212 1.00 96.75 148 THR A O 1
ATOM 1107 N N . ALA A 1 149 ? 22.049 2.695 -12.557 1.00 96.12 149 ALA A N 1
ATOM 1108 C CA . ALA A 1 149 ? 21.796 1.758 -13.657 1.00 96.12 149 ALA A CA 1
ATOM 1109 C C . ALA A 1 149 ? 21.060 0.459 -13.250 1.00 96.12 149 ALA A C 1
ATOM 1111 O O . ALA A 1 149 ? 21.195 -0.587 -13.882 1.00 96.12 149 ALA A O 1
ATOM 1112 N N . LYS A 1 150 ? 20.224 0.513 -12.203 1.00 95.88 150 LYS A N 1
ATOM 1113 C CA . LYS A 1 150 ? 19.404 -0.610 -11.710 1.00 95.88 150 LYS A CA 1
ATOM 1114 C C . LYS A 1 150 ? 17.965 -0.508 -12.215 1.00 95.88 150 LYS A C 1
ATOM 1116 O O . LYS A 1 150 ? 17.021 -0.451 -11.424 1.00 95.88 150 LYS A O 1
ATOM 1121 N N . SER A 1 151 ? 17.787 -0.506 -13.533 1.00 94.19 151 SER A N 1
ATOM 1122 C CA . SER A 1 151 ? 16.499 -0.246 -14.201 1.00 94.19 151 SER A CA 1
ATOM 1123 C C . SER A 1 151 ? 15.319 -1.105 -13.705 1.00 94.19 151 SER A C 1
ATOM 1125 O O . SER A 1 151 ? 14.244 -0.546 -13.451 1.00 94.19 151 SER A O 1
ATOM 1127 N N . PRO A 1 152 ? 15.465 -2.431 -13.479 1.00 93.12 152 PRO A N 1
ATOM 1128 C CA . PRO A 1 152 ? 14.364 -3.238 -12.948 1.00 93.12 152 PRO A CA 1
ATOM 1129 C C . PRO A 1 152 ? 13.947 -2.825 -11.532 1.00 93.12 152 PRO A C 1
ATOM 1131 O O . PRO A 1 152 ? 12.756 -2.744 -11.234 1.00 93.12 152 PRO A O 1
ATOM 1134 N N . MET A 1 153 ? 14.913 -2.507 -10.664 1.00 95.25 153 MET A N 1
ATOM 1135 C CA . MET A 1 153 ? 14.623 -2.018 -9.312 1.00 95.25 153 MET A CA 1
ATOM 1136 C C . MET A 1 153 ? 14.009 -0.624 -9.337 1.00 95.25 153 MET A C 1
ATOM 1138 O O . MET A 1 153 ? 13.079 -0.351 -8.584 1.00 95.25 153 MET A O 1
ATOM 1142 N N . ALA A 1 154 ? 14.472 0.242 -10.233 1.00 95.19 154 ALA A N 1
ATOM 1143 C CA . ALA A 1 154 ? 13.918 1.575 -10.388 1.00 95.19 154 ALA A CA 1
ATOM 1144 C C . ALA A 1 154 ? 12.437 1.545 -10.804 1.00 95.19 154 ALA A C 1
ATOM 1146 O O . ALA A 1 154 ? 11.620 2.284 -10.248 1.00 95.19 154 ALA A O 1
ATOM 1147 N N . SER A 1 155 ? 12.087 0.628 -11.710 1.00 94.25 155 SER A N 1
ATOM 1148 C CA . SER A 1 155 ? 10.706 0.367 -12.136 1.00 94.25 155 SER A CA 1
ATOM 1149 C C . SER A 1 155 ? 9.862 -0.217 -10.999 1.00 94.25 155 SER A C 1
ATOM 1151 O O . SER A 1 155 ? 8.773 0.279 -10.725 1.00 94.25 155 SER A O 1
ATOM 1153 N N . TYR A 1 156 ? 10.393 -1.206 -10.272 1.00 94.12 156 TYR A N 1
ATOM 1154 C CA . TYR A 1 156 ? 9.735 -1.771 -9.091 1.00 94.12 156 TYR A CA 1
ATOM 1155 C C . TYR A 1 156 ? 9.406 -0.692 -8.051 1.00 94.12 156 TYR A C 1
ATOM 1157 O O . TYR A 1 156 ? 8.272 -0.597 -7.587 1.00 94.12 156 TYR A O 1
ATOM 1165 N N . TRP A 1 157 ? 10.363 0.173 -7.717 1.00 95.81 157 TRP A N 1
ATOM 1166 C CA . TRP A 1 157 ? 10.137 1.255 -6.763 1.00 95.8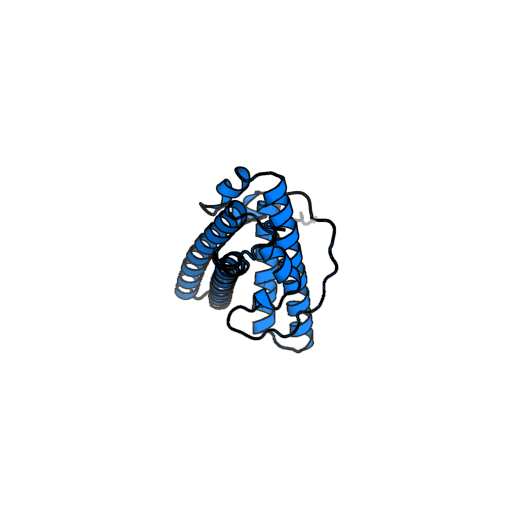1 157 TRP A CA 1
ATOM 1167 C C . TRP A 1 157 ? 9.125 2.296 -7.267 1.00 95.81 157 TRP A C 1
ATOM 1169 O O . TRP A 1 157 ? 8.331 2.810 -6.477 1.00 95.81 157 TRP A O 1
ATOM 1179 N N . ALA A 1 158 ? 9.084 2.574 -8.573 1.00 94.31 158 ALA A N 1
ATOM 1180 C CA . ALA A 1 158 ? 8.058 3.433 -9.166 1.00 94.31 158 ALA A CA 1
ATOM 1181 C C . ALA A 1 158 ? 6.645 2.822 -9.044 1.00 94.31 158 ALA A C 1
ATOM 1183 O O . ALA A 1 158 ? 5.685 3.527 -8.705 1.00 94.31 158 ALA A O 1
ATOM 1184 N N . ASP A 1 159 ? 6.517 1.507 -9.233 1.00 93.88 159 ASP A N 1
ATOM 1185 C CA . ASP A 1 159 ? 5.265 0.774 -9.020 1.00 93.88 159 ASP A CA 1
ATOM 1186 C C . ASP A 1 159 ? 4.826 0.819 -7.550 1.00 93.88 159 ASP A C 1
ATOM 1188 O O . ASP A 1 159 ? 3.658 1.094 -7.260 1.00 93.88 159 ASP A O 1
ATOM 1192 N N . VAL A 1 160 ? 5.761 0.629 -6.611 1.00 95.50 160 VAL A N 1
ATOM 1193 C CA . VAL A 1 160 ? 5.499 0.746 -5.165 1.00 95.50 160 VAL A CA 1
ATOM 1194 C C . VAL A 1 160 ? 5.005 2.148 -4.812 1.00 95.50 160 VAL A C 1
ATOM 1196 O O . VAL A 1 160 ? 4.004 2.283 -4.109 1.00 95.50 160 VAL A O 1
ATOM 1199 N N . ALA A 1 161 ? 5.642 3.198 -5.339 1.00 96.19 161 ALA A N 1
ATOM 1200 C CA . ALA A 1 161 ? 5.210 4.577 -5.120 1.00 96.19 161 ALA A CA 1
ATOM 1201 C C . ALA A 1 161 ? 3.795 4.842 -5.665 1.00 96.19 161 ALA A C 1
ATOM 1203 O O . ALA A 1 161 ? 2.996 5.545 -5.034 1.00 96.19 161 ALA A O 1
ATOM 1204 N N . THR A 1 162 ? 3.470 4.272 -6.826 1.00 94.31 162 THR A N 1
ATOM 1205 C CA . THR A 1 162 ? 2.141 4.375 -7.443 1.00 94.31 162 THR A CA 1
ATOM 1206 C C . THR A 1 162 ? 1.088 3.663 -6.600 1.00 94.31 162 THR A C 1
ATOM 1208 O O . THR A 1 162 ? 0.069 4.263 -6.255 1.00 94.31 162 THR A O 1
ATOM 1211 N N . TYR A 1 163 ? 1.357 2.417 -6.199 1.00 93.81 163 TYR A N 1
ATOM 1212 C CA . TYR A 1 163 ? 0.499 1.649 -5.298 1.00 93.81 163 TYR A CA 1
ATOM 1213 C C . TYR A 1 163 ? 0.250 2.387 -3.982 1.00 93.81 163 TYR A C 1
ATOM 1215 O O . TYR A 1 163 ? -0.899 2.534 -3.573 1.00 93.81 163 TYR A O 1
ATOM 1223 N N . ALA A 1 164 ? 1.299 2.892 -3.340 1.00 95.50 164 ALA A N 1
ATOM 1224 C CA . ALA A 1 164 ? 1.171 3.584 -2.068 1.00 95.50 164 ALA A CA 1
ATOM 1225 C C . ALA A 1 164 ? 0.294 4.846 -2.217 1.00 95.50 164 ALA A C 1
ATOM 1227 O O . ALA A 1 164 ? -0.621 5.079 -1.429 1.00 95.50 164 ALA A O 1
ATOM 1228 N N . GLY A 1 165 ? 0.444 5.592 -3.319 1.00 95.25 165 GLY A N 1
ATOM 1229 C CA . GLY A 1 165 ? -0.469 6.687 -3.664 1.00 95.25 165 GLY A CA 1
ATOM 1230 C C . GLY A 1 165 ? -1.925 6.246 -3.888 1.00 95.25 165 GLY A C 1
ATOM 1231 O O . GLY A 1 165 ? -2.847 6.943 -3.462 1.00 95.25 165 GLY A O 1
ATOM 1232 N N . HIS A 1 166 ? -2.146 5.097 -4.534 1.00 93.75 166 HIS A N 1
ATOM 1233 C CA . HIS A 1 166 ? -3.480 4.512 -4.724 1.00 93.75 166 HIS A CA 1
ATOM 1234 C C . HIS A 1 166 ? -4.103 4.087 -3.397 1.00 93.75 166 HIS A C 1
ATOM 1236 O O . HIS A 1 166 ? -5.269 4.386 -3.156 1.00 93.75 166 HIS A O 1
ATOM 1242 N N . CYS A 1 167 ? -3.325 3.463 -2.516 1.00 92.62 167 CYS A N 1
ATOM 1243 C CA . CYS A 1 167 ? -3.767 3.029 -1.197 1.00 92.62 167 CYS A CA 1
ATOM 1244 C C . CYS A 1 167 ? -4.140 4.225 -0.306 1.00 92.62 167 CYS A C 1
ATOM 1246 O O . CYS A 1 167 ? -5.216 4.239 0.287 1.00 92.62 167 CYS A O 1
ATOM 1248 N N . ALA A 1 168 ? -3.324 5.285 -0.296 1.00 93.88 168 ALA A N 1
ATOM 1249 C CA . ALA A 1 168 ? -3.626 6.509 0.448 1.00 93.88 168 ALA A CA 1
ATOM 1250 C C . ALA A 1 168 ? -4.942 7.166 -0.011 1.00 93.88 168 ALA A C 1
ATOM 1252 O O . ALA A 1 168 ? -5.730 7.622 0.813 1.00 93.88 168 ALA A O 1
ATOM 1253 N N . ARG A 1 169 ? -5.209 7.199 -1.326 1.00 90.88 169 ARG A N 1
ATOM 1254 C CA . ARG A 1 169 ? -6.489 7.689 -1.869 1.00 90.88 169 ARG A CA 1
ATOM 1255 C C . ARG A 1 169 ? -7.643 6.744 -1.558 1.00 90.88 169 ARG A C 1
ATOM 1257 O O . ARG A 1 169 ? -8.718 7.204 -1.205 1.00 90.88 169 ARG A O 1
ATOM 1264 N N . PHE A 1 170 ? -7.411 5.441 -1.661 1.00 88.19 170 PHE A N 1
ATOM 1265 C CA . PHE A 1 170 ? -8.389 4.389 -1.401 1.00 88.19 170 PHE A CA 1
ATOM 1266 C C . PHE A 1 170 ? -8.985 4.492 0.011 1.00 88.19 170 PHE A C 1
ATOM 1268 O O . PHE A 1 170 ? -10.201 4.560 0.150 1.00 88.19 170 PHE A O 1
ATOM 1275 N N . VAL A 1 171 ? -8.148 4.621 1.045 1.00 88.88 171 VAL A N 1
ATOM 1276 C CA . VAL A 1 171 ? -8.624 4.721 2.442 1.00 88.88 171 VAL A CA 1
ATOM 1277 C C . VAL A 1 171 ? -9.198 6.090 2.820 1.00 88.88 171 VAL A C 1
ATOM 1279 O O . VAL A 1 171 ? -9.816 6.242 3.872 1.00 88.88 171 VAL A O 1
ATOM 1282 N N . ARG A 1 172 ? -9.010 7.102 1.964 1.00 83.19 172 ARG A N 1
ATOM 1283 C CA . ARG A 1 172 ? -9.650 8.420 2.099 1.00 83.19 172 ARG A CA 1
ATOM 1284 C C . ARG A 1 172 ? -10.994 8.476 1.369 1.00 83.19 172 ARG A C 1
ATOM 1286 O O . ARG A 1 172 ? -11.920 9.084 1.886 1.00 83.19 172 ARG A O 1
ATOM 1293 N N . ALA A 1 173 ? -11.093 7.831 0.206 1.00 70.81 173 ALA A N 1
ATOM 1294 C CA . ALA A 1 173 ? -12.278 7.812 -0.654 1.00 70.81 173 ALA A CA 1
ATOM 1295 C C . ALA A 1 173 ? -13.370 6.836 -0.188 1.00 70.81 173 ALA A C 1
ATOM 1297 O O . ALA A 1 173 ? -14.519 6.989 -0.577 1.00 70.81 173 ALA A O 1
ATOM 1298 N N . GLY A 1 174 ? -13.042 5.850 0.654 1.00 60.09 174 GLY A N 1
ATOM 1299 C CA . GLY A 1 174 ? -14.036 4.963 1.269 1.00 60.09 174 GLY A CA 1
ATOM 1300 C C . GLY A 1 174 ? -15.017 5.667 2.216 1.00 60.09 174 GLY A C 1
ATOM 1301 O O . GLY A 1 174 ? -15.907 5.017 2.745 1.00 60.09 174 GLY A O 1
ATOM 1302 N N . ARG A 1 175 ? -14.886 6.975 2.449 1.00 59.06 175 ARG A N 1
ATOM 1303 C CA . ARG A 1 175 ? -15.730 7.702 3.396 1.00 59.06 175 ARG A CA 1
ATOM 1304 C C . ARG A 1 175 ? -16.860 8.426 2.661 1.00 59.06 175 ARG A C 1
ATOM 1306 O O . ARG A 1 175 ? -16.550 9.160 1.722 1.00 59.06 175 ARG A O 1
ATOM 1313 N N . PRO A 1 176 ? -18.123 8.304 3.106 1.00 48.31 176 PRO A N 1
ATOM 1314 C CA . PRO A 1 176 ? -19.115 9.314 2.781 1.00 48.31 176 PRO A CA 1
ATOM 1315 C C . PRO A 1 176 ? -18.629 10.663 3.324 1.00 48.31 176 PRO A C 1
ATOM 1317 O O . PRO A 1 176 ? -18.042 10.744 4.411 1.00 48.31 176 PRO A O 1
ATOM 1320 N N . THR A 1 177 ? -18.832 11.728 2.558 1.00 48.72 177 THR A N 1
ATOM 1321 C CA . THR A 1 177 ? -18.627 13.085 3.075 1.00 48.72 177 THR A CA 1
ATOM 1322 C C . THR A 1 177 ? -19.574 13.313 4.259 1.00 48.72 177 THR A C 1
ATOM 1324 O O . THR A 1 177 ? -20.612 12.664 4.363 1.00 48.72 177 THR A O 1
ATOM 1327 N N . ALA A 1 178 ? -19.255 14.227 5.184 1.00 50.38 178 ALA A N 1
ATOM 1328 C CA . ALA A 1 178 ? -20.151 14.529 6.311 1.00 50.38 178 ALA A CA 1
ATOM 1329 C C . ALA A 1 178 ? -21.580 14.926 5.858 1.00 50.38 178 ALA A C 1
ATOM 1331 O O . ALA A 1 178 ? -22.523 14.776 6.629 1.00 50.38 178 ALA A O 1
ATOM 1332 N N . ALA A 1 179 ? -21.733 15.356 4.600 1.00 49.91 179 ALA A N 1
ATOM 1333 C CA . ALA A 1 179 ? -22.998 15.666 3.939 1.00 49.91 179 ALA A CA 1
ATOM 1334 C C . ALA A 1 179 ? -23.844 14.434 3.542 1.00 49.91 179 ALA A C 1
ATOM 1336 O O . ALA A 1 179 ? -25.024 14.578 3.249 1.00 49.91 179 ALA A O 1
ATOM 1337 N N . GLU A 1 180 ? -23.278 13.225 3.545 1.00 45.09 180 GLU A N 1
ATOM 1338 C CA . GLU A 1 180 ? -23.934 11.985 3.097 1.00 45.09 180 GLU A CA 1
ATOM 1339 C C . GLU A 1 180 ? -24.365 11.076 4.260 1.00 45.09 180 GLU A C 1
ATOM 1341 O O . GLU A 1 180 ? -24.728 9.924 4.037 1.00 45.09 180 GLU A O 1
ATOM 1346 N N . ARG A 1 181 ? -24.343 11.559 5.513 1.00 43.38 181 ARG A N 1
ATOM 1347 C CA . ARG A 1 181 ? -25.002 10.877 6.641 1.00 43.38 181 ARG A CA 1
ATOM 1348 C C . ARG A 1 181 ? -26.523 11.001 6.449 1.00 43.38 181 ARG A C 1
ATOM 1350 O O . ARG A 1 181 ? -27.046 12.093 6.663 1.00 43.38 181 ARG A O 1
ATOM 1357 N N . PRO A 1 182 ? -27.266 9.942 6.071 1.00 46.06 182 PRO A N 1
ATOM 1358 C CA . PRO A 1 182 ? -28.712 10.049 6.025 1.00 46.06 182 PRO A CA 1
ATOM 1359 C C . PRO A 1 182 ? -29.241 10.210 7.451 1.00 46.06 182 PRO A C 1
ATOM 1361 O O . PRO A 1 182 ? -28.776 9.543 8.379 1.00 46.06 182 PRO A O 1
ATOM 1364 N N . ALA A 1 183 ? -30.240 11.075 7.592 1.00 53.06 183 ALA A N 1
ATOM 1365 C CA . ALA A 1 183 ? -31.052 11.320 8.777 1.00 53.06 183 ALA A CA 1
ATOM 1366 C C . ALA A 1 183 ? -31.863 10.077 9.220 1.00 53.06 183 ALA A C 1
ATOM 1368 O O . ALA A 1 183 ? -33.077 10.127 9.351 1.00 53.06 183 ALA A O 1
ATOM 1369 N N . ARG A 1 184 ? -31.210 8.929 9.438 1.00 45.62 184 ARG A N 1
ATOM 1370 C CA . ARG A 1 184 ? -31.827 7.686 9.942 1.00 45.62 184 ARG A CA 1
ATOM 1371 C C . ARG A 1 184 ? -31.670 7.525 11.456 1.00 45.62 184 ARG A C 1
ATOM 1373 O O . ARG A 1 184 ? -31.441 6.425 11.942 1.00 45.62 184 ARG A O 1
ATOM 1380 N N . LEU A 1 185 ? -31.753 8.634 12.184 1.00 47.72 185 LEU A N 1
ATOM 1381 C CA . LEU A 1 185 ? -31.873 8.669 13.648 1.00 47.72 185 LEU A CA 1
ATOM 1382 C C . LEU A 1 185 ? -32.932 9.692 14.103 1.00 47.72 185 LEU A C 1
ATOM 1384 O O . LEU A 1 185 ? -32.917 10.135 15.244 1.00 47.72 185 LEU A O 1
ATOM 1388 N N . ALA A 1 186 ? -33.850 10.065 13.208 1.00 44.09 186 ALA A N 1
ATOM 1389 C CA . ALA A 1 186 ? -35.029 10.859 13.530 1.00 44.09 186 ALA A CA 1
ATOM 1390 C C . ALA A 1 186 ? -36.265 10.179 12.923 1.00 44.09 186 ALA A C 1
ATOM 1392 O O . ALA A 1 186 ? -36.742 10.573 11.862 1.00 44.09 186 ALA A O 1
ATOM 1393 N N . ALA A 1 187 ? -36.702 9.097 13.565 1.00 39.69 187 ALA A N 1
ATOM 1394 C CA . ALA A 1 187 ? -38.048 8.535 13.498 1.00 39.69 187 ALA A CA 1
ATOM 1395 C C . ALA A 1 187 ? -38.247 7.655 14.735 1.00 39.69 187 ALA A C 1
ATOM 1397 O O . ALA A 1 187 ? -37.352 6.812 14.979 1.00 39.69 187 ALA A O 1
#

Foldseek 3Di:
DDDDDPDDPDDDPDVCVVAVLCVFPLLCLLVVDDPVLLLLLLQLLQQLLLQLQVVLVVCVVVVVPLVSLLSNLSNVNSVSSSCSSDVDHDDDDDFDHFPDQDDDQSSCRGPSLLSLLVRDPSSLVSLLVSLQRLLVVLCVQLVVCVVVVVNVSNSSSNSSNSSSVSSSVSSVVSYDDPVPPPPPPPD